Protein AF-A0A165PR44-F1 (afdb_monomer)

pLDDT: mean 72.37, std 22.1, range [34.22, 97.75]

Mean predicted aligned error: 18.0 Å

Radius of gyration: 34.42 Å; Cα contacts (8 Å, |Δi|>4): 77; chains: 1; bounding box: 98×71×72 Å

Secondary structure (DSSP, 8-state):
--SHHHHHHHHHHHHHHHTT--HHHHHHHHHH-GGGTTSHHHHHHHHTHHHHHHHHHHSHHHHHHHHHHHHHHHHHHHHHHHHHHHSGGG-----TTT--HHHHHT--HHHHHHHHHHH-HHHHHHHHHHHHH-HHHHHHHHHHHHHHHHHHHHHS----------------------------------------------------------------------S-S------------------EEEE-TTS-EEEE-----

Solvent-accessible surface area (backbone atoms only — not comparable to full-atom values): 17670 Å² total; per-residue (Å²): 131,76,64,69,64,51,60,55,52,52,51,54,50,51,56,34,61,75,64,81,48,51,72,67,54,53,54,50,48,40,75,66,37,76,86,36,53,81,35,68,68,38,49,50,50,63,72,44,43,64,60,50,53,49,52,43,48,70,34,82,90,41,23,66,59,48,49,54,50,50,50,55,53,51,51,53,51,46,51,51,27,50,50,48,43,65,28,86,89,46,70,62,74,77,53,81,88,77,56,51,71,71,58,60,73,66,61,49,68,68,58,50,52,54,49,36,53,71,64,22,48,69,55,41,52,51,50,52,50,62,64,54,68,44,56,65,59,49,50,52,52,52,51,53,52,54,53,52,56,57,51,54,67,72,67,55,72,76,77,71,79,73,69,84,77,74,88,80,76,86,82,86,87,84,92,76,89,81,82,88,79,91,78,83,85,80,88,80,84,77,86,82,80,87,78,80,74,88,78,80,86,82,78,87,77,91,75,83,84,75,84,74,85,90,73,81,96,80,79,80,82,80,74,85,75,82,94,81,80,82,82,73,79,93,73,90,78,84,88,76,91,69,94,73,88,66,80,58,84,58,86,49,97,83,79,57,86,60,84,57,84,72,79,85,128

Sequence (265 aa):
MLDADNDDCEKILEDIDGSNTTLLRVLLIILRSPELSEHRAASDLLYHVQDLLESLYNHPAAQKAVLAWMQDKMTKAYMAEVQELASKKGGLQFNAVTSIEDQIEQFDVERIDIHLNTRAPLLSALLGELLSADRAAVKRRKAKRRRRKRGQEKTAPGRHSQAPAQPVQEAAPAQRGGECSTAAPTSTRDGLSNVRRDIRPSAGGDNRTRARDVDSWSDVEMGGRSDDELWAPFNEFEEDSDAELRFYRHWSKHGEFWWAVLWSR

Foldseek 3Di:
DVVVVVVVVVVVVVVCVVVPHDPVNVLVCCQPDPVNCPPPVNVVCVVCVVVVLVVLCPDPVRVVVSVVVVVVVLVVLQVQLVVCCVDPVVVNDDDPVPDDPVNVVVDDPVVVLVSCCVRPVVVSVVVVCVCVVPVVVVVVVVVVVVVVVVVVVVPPPDPPPPDDDDDDDDDDDDDDDDDDDDDDDDDDDDDDDDPDDDDDDDDDDDDDDDDDDPDDPPDDPPDDDDPDDDPDDPDDDDDPDDPDFDWDFDDDPVRDTDTDGDDDD

Nearest PDB structures (foldseek):
  9c3c-assembly1_d  TM=1.941E-01  e=5.965E+00  Oryctolagus cuniculus

Organism: NCBI:txid1314783

Structure (mmCIF, N/CA/C/O backbone):
data_AF-A0A165PR44-F1
#
_entry.id   AF-A0A165PR44-F1
#
loop_
_atom_site.group_PDB
_atom_site.id
_atom_site.type_symbol
_atom_site.label_atom_id
_atom_site.label_alt_id
_atom_site.label_comp_id
_atom_site.label_asym_id
_atom_site.label_entity_id
_atom_site.label_seq_id
_atom_site.pdbx_PDB_ins_code
_atom_site.Cartn_x
_atom_site.Cartn_y
_atom_site.Cartn_z
_atom_site.occupancy
_atom_site.B_iso_or_equiv
_atom_site.auth_seq_id
_atom_site.auth_comp_id
_atom_site.auth_asym_id
_atom_site.auth_atom_id
_atom_site.pdbx_PDB_model_num
ATOM 1 N N . MET A 1 1 ? 8.111 -22.599 -33.284 1.00 53.16 1 MET A N 1
ATOM 2 C CA . MET A 1 1 ? 7.292 -21.433 -33.715 1.00 53.16 1 MET A CA 1
ATOM 3 C C . MET A 1 1 ? 7.360 -20.282 -32.708 1.00 53.16 1 MET A C 1
ATOM 5 O O . MET A 1 1 ? 6.947 -19.196 -33.065 1.00 53.16 1 MET A O 1
ATOM 9 N N . LEU A 1 2 ? 7.925 -20.485 -31.508 1.00 56.34 2 LEU A N 1
ATOM 10 C CA . LEU A 1 2 ? 8.286 -19.404 -30.577 1.00 56.34 2 LEU A CA 1
ATOM 11 C C . LEU A 1 2 ? 9.694 -18.833 -30.843 1.00 56.34 2 LEU A C 1
ATOM 13 O O . LEU A 1 2 ? 10.075 -17.841 -30.242 1.00 56.34 2 LEU A O 1
ATOM 17 N N . ASP A 1 3 ? 10.464 -19.453 -31.740 1.00 63.72 3 ASP A N 1
ATOM 18 C CA . ASP A 1 3 ? 11.867 -19.091 -31.974 1.00 63.72 3 ASP A CA 1
ATOM 19 C C . ASP A 1 3 ? 12.023 -17.862 -32.887 1.00 63.72 3 ASP A C 1
ATOM 21 O O . ASP A 1 3 ? 13.029 -17.171 -32.808 1.00 63.72 3 ASP A O 1
ATOM 25 N N . ALA A 1 4 ? 11.019 -17.554 -33.719 1.00 64.12 4 ALA A N 1
ATOM 26 C CA . ALA A 1 4 ? 11.070 -16.413 -34.639 1.00 64.12 4 ALA A CA 1
ATOM 27 C C . ALA A 1 4 ? 10.932 -15.056 -33.924 1.00 64.12 4 ALA A C 1
ATOM 29 O O . ALA A 1 4 ? 11.507 -14.073 -34.377 1.00 64.12 4 ALA A O 1
ATOM 30 N N . ASP A 1 5 ? 10.225 -15.011 -32.792 1.00 68.94 5 ASP A N 1
ATOM 31 C CA . ASP A 1 5 ? 10.021 -13.773 -32.028 1.00 68.94 5 ASP A CA 1
ATOM 32 C C . ASP A 1 5 ? 11.276 -13.370 -31.228 1.00 68.94 5 ASP A C 1
ATOM 34 O O . ASP A 1 5 ? 11.433 -12.208 -30.847 1.00 68.94 5 ASP A O 1
ATOM 38 N N . ASN A 1 6 ? 12.196 -14.314 -30.989 1.00 75.00 6 ASN A N 1
ATOM 39 C CA . ASN A 1 6 ? 13.419 -14.052 -30.233 1.00 75.00 6 ASN A CA 1
ATOM 40 C C . ASN A 1 6 ? 14.462 -13.290 -31.074 1.00 75.00 6 ASN A C 1
ATOM 42 O O . ASN A 1 6 ? 15.102 -12.371 -30.564 1.00 75.00 6 ASN A O 1
ATOM 46 N N . ASP A 1 7 ? 14.557 -13.594 -32.374 1.00 83.50 7 ASP A N 1
ATOM 47 C CA . ASP A 1 7 ? 15.477 -12.924 -33.309 1.00 83.50 7 ASP A CA 1
ATOM 48 C C . ASP A 1 7 ? 15.146 -11.432 -33.495 1.00 83.50 7 ASP A C 1
ATOM 50 O O . ASP A 1 7 ? 16.037 -10.607 -33.710 1.00 83.50 7 ASP A O 1
ATOM 54 N N . ASP A 1 8 ? 13.867 -11.058 -33.412 1.00 83.12 8 ASP A N 1
ATOM 55 C CA . ASP A 1 8 ? 13.450 -9.657 -33.528 1.00 83.12 8 ASP A CA 1
ATOM 56 C C . ASP A 1 8 ? 13.720 -8.871 -32.237 1.00 83.12 8 ASP A C 1
ATOM 58 O O . ASP A 1 8 ? 14.076 -7.692 -32.292 1.00 83.12 8 ASP A O 1
ATOM 62 N N . CYS A 1 9 ? 13.637 -9.523 -31.074 1.00 78.88 9 CYS A N 1
ATOM 63 C CA . CYS A 1 9 ? 14.008 -8.910 -29.800 1.00 78.88 9 CYS A CA 1
ATOM 64 C C . CYS A 1 9 ? 15.509 -8.604 -29.737 1.00 78.88 9 CYS A C 1
ATOM 66 O O . CYS A 1 9 ? 15.888 -7.522 -29.290 1.00 78.88 9 CYS A O 1
ATOM 68 N N . GLU A 1 10 ? 16.359 -9.519 -30.211 1.00 85.94 10 GLU A N 1
ATOM 69 C CA . GLU A 1 10 ? 17.811 -9.314 -30.236 1.00 85.94 10 GLU A CA 1
ATOM 70 C C . GLU A 1 10 ? 18.204 -8.130 -31.125 1.00 85.94 10 GLU A C 1
ATOM 72 O O . GLU A 1 10 ? 18.949 -7.261 -30.678 1.00 85.94 10 GLU A O 1
ATOM 77 N N . LYS A 1 11 ? 17.616 -8.002 -32.321 1.00 87.44 11 LYS A N 1
ATOM 78 C CA . LYS A 1 11 ? 17.869 -6.848 -33.205 1.00 87.44 11 LYS A CA 1
ATOM 79 C C . LYS A 1 11 ? 17.453 -5.522 -32.579 1.00 87.44 11 LYS A C 1
ATOM 81 O O . LYS A 1 11 ? 18.176 -4.538 -32.688 1.00 87.44 11 LYS A O 1
ATOM 86 N N . ILE A 1 12 ? 16.302 -5.484 -31.904 1.00 83.50 12 ILE A N 1
ATOM 87 C CA . ILE A 1 12 ? 15.851 -4.276 -31.198 1.00 83.50 12 ILE A CA 1
ATOM 88 C C . ILE A 1 12 ? 16.838 -3.918 -30.079 1.00 83.50 12 ILE A C 1
ATOM 90 O O . ILE A 1 12 ? 17.119 -2.739 -29.863 1.00 83.50 12 ILE A O 1
ATOM 94 N N . LEU A 1 13 ? 17.378 -4.912 -29.371 1.00 84.50 13 LEU A N 1
ATOM 95 C CA . LEU A 1 13 ? 18.380 -4.679 -28.332 1.00 84.50 13 LEU A CA 1
ATOM 96 C C . LEU A 1 13 ? 19.707 -4.178 -28.914 1.00 84.50 13 LEU A C 1
ATOM 98 O O . LEU A 1 13 ? 20.281 -3.252 -28.346 1.00 84.50 13 LEU A O 1
ATOM 102 N N . GLU A 1 14 ? 20.159 -4.720 -30.046 1.00 88.44 14 GLU A N 1
ATOM 103 C CA . GLU A 1 14 ? 21.356 -4.250 -30.757 1.00 88.44 14 GLU A CA 1
ATOM 104 C C . GLU A 1 14 ? 21.203 -2.806 -31.256 1.00 88.44 14 GLU A C 1
ATOM 106 O O . GLU A 1 14 ? 22.100 -1.981 -31.062 1.00 88.44 14 GLU A O 1
ATOM 111 N N . ASP A 1 15 ? 20.044 -2.463 -31.825 1.00 86.88 15 ASP A N 1
ATOM 112 C CA . ASP A 1 15 ? 19.736 -1.098 -32.267 1.00 86.88 15 ASP A CA 1
ATOM 113 C C . ASP A 1 15 ? 19.718 -0.110 -31.087 1.00 86.88 15 ASP A C 1
ATOM 115 O O . ASP A 1 15 ? 20.200 1.025 -31.193 1.00 86.88 15 ASP A O 1
ATOM 119 N N . ILE A 1 16 ? 19.193 -0.537 -29.933 1.00 84.06 16 ILE A N 1
ATOM 120 C CA . ILE A 1 16 ? 19.205 0.266 -28.706 1.00 84.06 16 ILE A CA 1
ATOM 121 C C . ILE A 1 16 ? 20.640 0.442 -28.197 1.00 84.06 16 ILE A C 1
ATOM 123 O O . ILE A 1 16 ? 21.017 1.569 -27.864 1.00 84.06 16 ILE A O 1
ATOM 127 N N . ASP A 1 17 ? 21.457 -0.613 -28.191 1.00 86.56 17 ASP A N 1
ATOM 128 C CA . ASP A 1 17 ? 22.854 -0.549 -27.741 1.00 86.56 17 ASP A CA 1
ATOM 129 C C . ASP A 1 17 ? 23.690 0.391 -28.632 1.00 86.56 17 ASP A C 1
ATOM 131 O O . ASP A 1 17 ? 24.434 1.243 -28.138 1.00 86.56 17 ASP A O 1
ATOM 135 N N . GLY A 1 18 ? 23.455 0.364 -29.950 1.00 87.56 18 GLY A N 1
ATOM 136 C CA . GLY A 1 18 ? 24.073 1.284 -30.911 1.00 87.56 18 GLY A CA 1
ATOM 137 C C . GLY A 1 18 ? 23.693 2.761 -30.721 1.00 87.56 18 GLY A C 1
ATOM 138 O O . GLY A 1 18 ? 24.432 3.657 -31.135 1.00 87.56 18 GLY A O 1
ATOM 139 N N . SER A 1 19 ? 22.565 3.047 -30.065 1.00 84.69 19 SER A N 1
ATOM 140 C CA . SER A 1 19 ? 22.037 4.408 -29.895 1.00 84.69 19 SER A CA 1
ATOM 141 C C . SER A 1 19 ? 22.588 5.172 -28.679 1.00 84.69 19 SER A C 1
ATOM 143 O O . SER A 1 19 ? 22.203 6.324 -28.460 1.00 84.69 19 SER A O 1
ATOM 145 N N . ASN A 1 20 ? 23.475 4.574 -27.866 1.00 83.81 20 ASN A N 1
ATOM 146 C CA . ASN A 1 20 ? 23.903 5.107 -26.556 1.00 83.81 20 ASN A CA 1
ATOM 147 C C . ASN A 1 20 ? 22.729 5.417 -25.596 1.00 83.81 20 ASN A C 1
ATOM 149 O O . ASN A 1 20 ? 22.883 6.175 -24.629 1.00 83.81 20 ASN A O 1
ATOM 153 N N . THR A 1 21 ? 21.540 4.858 -25.840 1.00 88.12 21 THR A N 1
ATOM 154 C CA . THR A 1 21 ? 20.389 4.995 -24.947 1.00 88.12 21 THR A CA 1
ATOM 155 C C . THR A 1 21 ? 20.088 3.666 -24.286 1.00 88.12 21 THR A C 1
ATOM 157 O O . THR A 1 21 ? 20.136 2.615 -24.905 1.00 88.12 21 THR A O 1
ATOM 160 N N . THR A 1 22 ? 19.788 3.693 -22.990 1.00 89.00 22 THR A N 1
ATOM 161 C CA . THR A 1 22 ? 19.344 2.487 -22.295 1.00 89.00 22 THR A CA 1
ATOM 162 C C . THR A 1 22 ? 17.839 2.329 -22.472 1.00 89.00 22 THR A C 1
ATOM 164 O O . THR A 1 22 ? 17.106 3.322 -22.446 1.00 89.00 22 THR A O 1
ATOM 167 N N . LEU A 1 23 ? 17.351 1.088 -22.559 1.00 88.00 23 LEU A N 1
ATOM 168 C CA . LEU A 1 23 ? 15.910 0.793 -22.563 1.00 88.00 23 LEU A CA 1
ATOM 169 C C . LEU A 1 23 ? 15.194 1.486 -21.391 1.00 88.00 23 LEU A C 1
ATOM 171 O O . LEU A 1 23 ? 14.137 2.092 -21.557 1.00 88.00 23 LEU A O 1
ATOM 175 N N . LEU A 1 24 ? 15.829 1.491 -20.214 1.00 89.12 24 LEU A N 1
ATOM 176 C CA . LEU A 1 24 ? 15.339 2.204 -19.036 1.00 89.12 24 LEU A CA 1
ATOM 177 C C . LEU A 1 24 ? 15.145 3.704 -19.300 1.00 89.12 24 LEU A C 1
ATOM 179 O O . LEU A 1 24 ? 14.167 4.286 -18.841 1.00 89.12 24 LEU A O 1
ATOM 183 N N . ARG A 1 25 ? 16.055 4.349 -20.036 1.00 90.69 25 ARG A N 1
ATOM 184 C CA . ARG A 1 25 ? 15.944 5.772 -20.373 1.00 90.69 25 ARG A CA 1
ATOM 185 C C . ARG A 1 25 ? 14.771 6.035 -21.309 1.00 90.69 25 ARG A C 1
ATOM 187 O O . ARG A 1 25 ? 14.063 7.012 -21.090 1.00 90.69 25 ARG A O 1
ATOM 194 N N . VAL A 1 26 ? 14.538 5.162 -22.288 1.00 89.12 26 VAL A N 1
ATOM 195 C CA . VAL A 1 26 ? 13.364 5.243 -23.172 1.00 89.12 26 VAL A CA 1
ATOM 196 C C . VAL A 1 26 ? 12.076 5.105 -22.358 1.00 89.12 26 VAL A C 1
ATOM 198 O O . V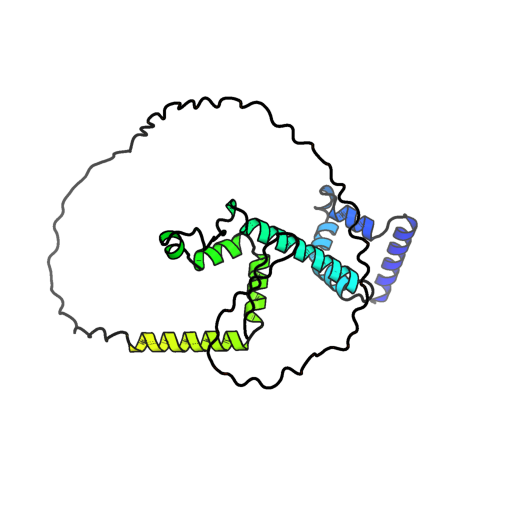AL A 1 26 ? 11.212 5.976 -22.440 1.00 89.12 26 VAL A O 1
ATOM 201 N N . LEU A 1 27 ? 11.986 4.095 -21.485 1.00 90.69 27 LEU A N 1
ATOM 202 C CA . LEU A 1 27 ? 10.838 3.901 -20.588 1.00 90.69 27 LEU A CA 1
ATOM 203 C C . LEU A 1 27 ? 10.601 5.118 -19.686 1.00 90.69 27 LEU A C 1
ATOM 205 O O . LEU A 1 27 ? 9.473 5.581 -19.544 1.00 90.69 27 LEU A O 1
ATOM 209 N N . LEU A 1 28 ? 11.664 5.684 -19.108 1.00 91.12 28 LEU A N 1
ATOM 210 C CA . LEU A 1 28 ? 11.565 6.879 -18.270 1.00 91.12 28 LEU A CA 1
ATOM 211 C C . LEU A 1 28 ? 11.108 8.113 -19.054 1.00 91.12 28 LEU A C 1
ATOM 213 O O . LEU A 1 28 ? 10.378 8.926 -18.494 1.00 91.12 28 LEU A O 1
ATOM 217 N N . ILE A 1 29 ? 11.527 8.274 -20.312 1.00 91.81 29 ILE A N 1
ATOM 218 C CA . ILE A 1 29 ? 11.064 9.369 -21.175 1.00 91.81 29 ILE A CA 1
ATOM 219 C C . ILE A 1 29 ? 9.574 9.197 -21.470 1.00 91.81 29 ILE A C 1
ATOM 221 O O . ILE A 1 29 ? 8.814 10.143 -21.287 1.00 91.81 29 ILE A O 1
ATOM 225 N N . ILE A 1 30 ? 9.144 7.988 -21.842 1.00 91.81 30 ILE A N 1
ATOM 226 C CA . ILE A 1 30 ? 7.732 7.685 -22.114 1.00 91.81 30 ILE A CA 1
ATOM 227 C C . ILE A 1 30 ? 6.869 7.962 -20.875 1.00 91.81 30 ILE A C 1
ATOM 229 O O . ILE A 1 30 ? 5.833 8.608 -20.986 1.00 91.81 30 ILE A O 1
ATOM 233 N N . LEU A 1 31 ? 7.313 7.536 -19.688 1.00 90.62 31 LEU A N 1
ATOM 234 C CA . LEU A 1 31 ? 6.559 7.705 -18.440 1.00 90.62 31 LEU A CA 1
ATOM 235 C C . LEU A 1 31 ? 6.566 9.137 -17.884 1.00 90.62 31 LEU A C 1
ATOM 237 O O . LEU A 1 31 ? 5.690 9.484 -17.095 1.00 90.62 31 LEU A O 1
ATOM 241 N N . ARG A 1 32 ? 7.563 9.963 -18.226 1.00 94.25 32 ARG A N 1
ATOM 242 C CA . ARG A 1 32 ? 7.673 11.345 -17.717 1.00 94.25 32 ARG A CA 1
ATOM 243 C C . ARG A 1 32 ? 7.078 12.386 -18.651 1.00 94.25 32 ARG A C 1
ATOM 245 O O . ARG A 1 32 ? 6.670 13.441 -18.170 1.00 94.25 32 ARG A O 1
ATOM 252 N N . SER A 1 33 ? 7.071 12.133 -19.954 1.00 94.06 33 SER A N 1
ATOM 253 C CA . SER A 1 33 ? 6.594 13.096 -20.940 1.00 94.06 33 SER A CA 1
ATOM 254 C C . SER A 1 33 ? 5.062 13.091 -20.991 1.00 94.06 33 SER A C 1
ATOM 256 O O . SER A 1 33 ? 4.479 12.091 -21.409 1.00 94.06 33 SER A O 1
ATOM 258 N N . PRO A 1 34 ? 4.381 14.197 -20.631 1.00 91.12 34 PRO A N 1
ATOM 259 C CA . PRO A 1 34 ? 2.918 14.258 -20.672 1.00 91.12 34 PRO A CA 1
ATOM 260 C C . PRO A 1 34 ? 2.377 14.090 -22.099 1.00 91.12 34 PRO A C 1
ATOM 262 O O . PRO A 1 34 ? 1.324 13.494 -22.287 1.00 91.12 34 PRO A O 1
ATOM 265 N N . GLU A 1 35 ? 3.135 14.526 -23.105 1.00 91.88 35 GLU A N 1
ATOM 266 C CA . GLU A 1 35 ? 2.811 14.386 -24.533 1.00 91.88 35 GLU A CA 1
ATOM 267 C C . GLU A 1 35 ? 2.745 12.923 -24.996 1.00 91.88 35 GLU A C 1
ATOM 269 O O . GLU A 1 35 ? 2.028 12.597 -25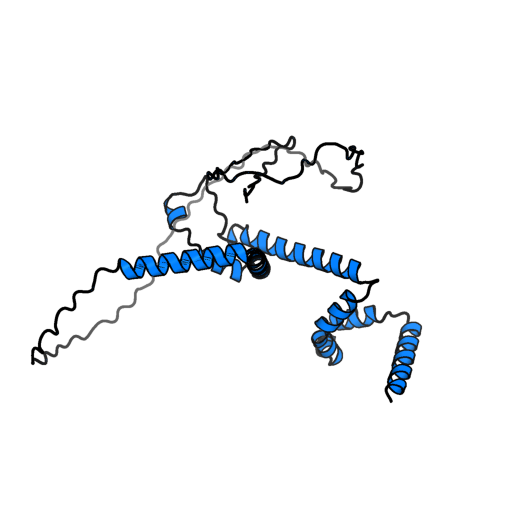.936 1.00 91.88 35 GLU A O 1
ATOM 274 N N . LEU A 1 36 ? 3.478 12.029 -24.325 1.00 88.00 36 LEU A N 1
ATOM 275 C CA . LEU A 1 36 ? 3.515 10.600 -24.640 1.00 88.00 36 LEU A CA 1
ATOM 276 C C . LEU A 1 36 ? 2.554 9.782 -23.774 1.00 88.00 36 LEU A C 1
ATOM 278 O O . LEU A 1 36 ? 2.415 8.584 -24.009 1.00 88.00 36 LEU A O 1
ATOM 282 N N . SER A 1 37 ? 1.866 10.403 -22.811 1.00 86.62 37 SER A N 1
ATOM 283 C CA . SER A 1 37 ? 0.931 9.700 -21.923 1.00 86.62 37 SER A CA 1
ATOM 284 C C . SER A 1 37 ? -0.277 9.110 -22.664 1.00 86.62 37 SER A C 1
ATOM 286 O O . SER A 1 37 ? -0.798 8.076 -22.254 1.00 86.62 37 SER A O 1
ATOM 288 N N . GLU A 1 38 ? -0.670 9.710 -23.793 1.00 91.25 38 GLU A N 1
ATOM 289 C CA . GLU A 1 38 ? -1.744 9.214 -24.668 1.00 91.25 38 GLU A CA 1
ATOM 290 C C . GLU A 1 38 ? -1.266 8.142 -25.661 1.00 91.25 38 GLU A C 1
ATOM 292 O O . GLU A 1 38 ? -2.072 7.491 -26.329 1.00 91.25 38 GLU A O 1
ATOM 297 N N . HIS A 1 39 ? 0.049 7.935 -25.784 1.00 93.94 39 HIS A N 1
ATOM 298 C CA . HIS A 1 39 ? 0.590 6.968 -26.726 1.00 93.94 39 HIS A CA 1
ATOM 299 C C . HIS A 1 39 ? 0.247 5.539 -26.285 1.00 93.94 39 HIS A C 1
ATOM 301 O O . HIS A 1 39 ? 0.381 5.183 -25.111 1.00 93.94 39 HIS A O 1
ATOM 307 N N . ARG A 1 40 ? -0.116 4.675 -27.245 1.00 93.75 40 ARG A N 1
ATOM 308 C CA . ARG A 1 40 ? -0.486 3.271 -26.982 1.00 93.75 40 ARG A CA 1
ATOM 309 C C . ARG A 1 40 ? 0.555 2.546 -26.123 1.00 93.75 40 ARG A C 1
ATOM 311 O O . ARG A 1 40 ? 0.177 1.824 -25.213 1.00 93.75 40 ARG A O 1
ATOM 318 N N . ALA A 1 41 ? 1.843 2.785 -26.374 1.00 88.81 41 ALA A N 1
ATOM 319 C CA . ALA A 1 41 ? 2.928 2.173 -25.603 1.00 88.81 41 ALA A CA 1
ATOM 320 C C . ALA A 1 41 ? 2.958 2.610 -24.126 1.00 88.81 41 ALA A C 1
ATOM 322 O O . ALA A 1 41 ? 3.290 1.802 -23.269 1.00 88.81 41 ALA A O 1
ATOM 323 N N . ALA A 1 42 ? 2.601 3.861 -23.809 1.00 92.38 42 ALA A N 1
ATOM 324 C CA . ALA A 1 42 ? 2.532 4.321 -22.423 1.00 92.38 42 ALA A CA 1
ATOM 325 C C . ALA A 1 42 ? 1.346 3.677 -21.697 1.00 92.38 42 ALA A C 1
ATOM 327 O O . ALA A 1 42 ? 1.494 3.205 -20.574 1.00 92.38 42 ALA A O 1
ATOM 328 N N . SER A 1 43 ? 0.188 3.598 -22.362 1.00 93.69 43 SER A N 1
ATOM 329 C CA . SER A 1 43 ? -0.989 2.917 -21.814 1.00 93.69 43 SER A CA 1
ATOM 330 C C . SER A 1 43 ? -0.745 1.423 -21.588 1.00 93.69 43 SER A C 1
ATOM 332 O O . SER A 1 43 ? -1.152 0.899 -20.556 1.00 93.69 43 SER A O 1
ATOM 334 N N . ASP A 1 44 ? -0.097 0.746 -22.535 1.00 94.44 44 ASP A N 1
ATOM 335 C CA . ASP A 1 44 ? 0.263 -0.672 -22.436 1.00 94.44 44 ASP A CA 1
ATOM 336 C C . ASP A 1 44 ? 1.245 -0.914 -21.278 1.00 94.44 44 ASP A C 1
ATOM 338 O O . ASP A 1 44 ? 1.024 -1.769 -20.422 1.00 94.44 44 ASP A O 1
ATOM 342 N N . LEU A 1 45 ? 2.265 -0.058 -21.157 1.00 93.06 45 LEU A N 1
ATOM 343 C CA . LEU A 1 45 ? 3.229 -0.097 -20.059 1.00 93.06 45 LEU A CA 1
ATOM 344 C C . LEU A 1 45 ? 2.574 0.116 -18.685 1.00 93.06 45 LEU A C 1
ATOM 346 O O . LEU A 1 45 ? 2.927 -0.560 -17.721 1.00 93.06 45 LEU A O 1
ATOM 350 N N . LEU A 1 46 ? 1.626 1.053 -18.582 1.00 93.25 46 LEU A N 1
ATOM 351 C CA . LEU A 1 46 ? 0.880 1.304 -17.347 1.00 93.25 46 LEU A CA 1
ATOM 352 C C . LEU A 1 46 ? -0.058 0.145 -17.000 1.00 93.25 46 LEU A C 1
ATOM 354 O O . LEU A 1 46 ? -0.218 -0.166 -15.821 1.00 93.25 46 LEU A O 1
ATOM 358 N N . TYR A 1 47 ? -0.646 -0.504 -18.005 1.00 95.31 47 TYR A N 1
ATOM 359 C CA . TYR A 1 47 ? -1.483 -1.685 -17.811 1.00 95.31 47 TYR A CA 1
ATOM 360 C C . TYR A 1 47 ? -0.672 -2.869 -17.260 1.00 95.31 47 TYR A C 1
ATOM 362 O O . TYR A 1 47 ? -1.130 -3.556 -16.351 1.00 95.31 47 TYR A O 1
ATOM 370 N N . HIS A 1 48 ? 0.568 -3.037 -17.729 1.00 95.44 48 HIS A N 1
ATOM 371 C CA . HIS A 1 48 ? 1.482 -4.110 -17.320 1.00 95.44 48 HIS A CA 1
ATOM 372 C C . HIS A 1 48 ? 2.468 -3.723 -16.203 1.00 95.44 48 HIS A C 1
ATOM 374 O O . HIS A 1 48 ? 3.429 -4.445 -15.930 1.00 95.44 48 HIS A O 1
ATOM 380 N N . VAL A 1 49 ? 2.258 -2.594 -15.513 1.00 94.44 49 VAL A N 1
ATOM 381 C CA . VAL A 1 49 ? 3.199 -2.120 -14.481 1.00 94.44 49 VAL A CA 1
ATOM 382 C C . VAL A 1 49 ? 3.340 -3.110 -13.322 1.00 94.44 49 VAL A C 1
ATOM 384 O O . VAL A 1 49 ? 4.423 -3.253 -12.756 1.00 94.44 49 VAL A O 1
ATOM 387 N N . GLN A 1 50 ? 2.259 -3.814 -12.979 1.00 94.75 50 GLN A N 1
ATOM 388 C CA . GLN A 1 50 ? 2.273 -4.809 -11.913 1.00 94.75 50 GLN A CA 1
ATOM 389 C C . GLN A 1 50 ? 3.126 -6.020 -12.302 1.00 94.75 50 GLN A C 1
ATOM 391 O O . GLN A 1 50 ? 3.990 -6.411 -11.520 1.00 94.75 50 GLN A O 1
ATOM 396 N N . ASP A 1 51 ? 2.959 -6.529 -13.525 1.00 96.31 51 ASP A N 1
ATOM 397 C CA . ASP A 1 51 ? 3.740 -7.649 -14.063 1.00 96.31 51 ASP A CA 1
ATOM 398 C C . ASP A 1 51 ? 5.236 -7.304 -14.123 1.00 96.31 51 ASP A C 1
ATOM 400 O O . ASP A 1 51 ? 6.096 -8.125 -13.796 1.00 96.31 51 ASP A O 1
ATOM 404 N N . LEU A 1 52 ? 5.566 -6.059 -14.486 1.00 93.69 52 LEU A N 1
ATOM 405 C CA . LEU A 1 52 ? 6.942 -5.560 -14.504 1.00 93.69 52 LEU A CA 1
ATOM 406 C C . LEU A 1 52 ? 7.548 -5.479 -13.103 1.00 93.69 52 LEU A C 1
ATOM 408 O O . LEU A 1 52 ? 8.678 -5.923 -12.893 1.00 93.69 52 LEU A O 1
ATOM 412 N N . LEU A 1 53 ? 6.815 -4.925 -12.135 1.00 94.69 53 LEU A N 1
ATOM 413 C CA . LEU A 1 53 ? 7.272 -4.854 -10.747 1.00 94.69 53 LEU A CA 1
ATOM 414 C C . LEU A 1 53 ? 7.432 -6.250 -10.138 1.00 94.69 53 LEU A C 1
ATOM 416 O O . LEU A 1 53 ? 8.410 -6.490 -9.432 1.00 94.69 53 LEU A O 1
ATOM 420 N N . GLU A 1 54 ? 6.520 -7.174 -10.439 1.00 96.25 54 GLU A N 1
ATOM 421 C CA . GLU A 1 54 ? 6.600 -8.570 -10.010 1.00 96.25 54 GLU A CA 1
ATOM 422 C C . GLU A 1 54 ? 7.799 -9.286 -10.648 1.00 96.25 54 GLU A C 1
ATOM 424 O O . GLU A 1 54 ? 8.565 -9.955 -9.956 1.00 96.25 54 GLU A O 1
ATOM 429 N N . SER A 1 55 ? 8.044 -9.067 -11.940 1.00 96.56 55 SER A N 1
ATOM 430 C CA . SER A 1 55 ? 9.217 -9.604 -12.642 1.00 96.56 55 SER A CA 1
ATOM 431 C C . SER A 1 55 ? 10.528 -9.086 -12.041 1.00 96.56 55 SER A C 1
ATOM 433 O O . SER A 1 55 ? 11.449 -9.862 -11.784 1.00 96.56 55 SER A O 1
ATOM 435 N N . LEU A 1 56 ? 10.605 -7.783 -11.743 1.00 95.25 56 LEU A N 1
ATOM 436 C CA . LEU A 1 56 ? 11.760 -7.176 -11.073 1.00 95.25 56 LEU A CA 1
ATOM 437 C C . LEU A 1 56 ? 11.941 -7.693 -9.641 1.00 95.25 56 LEU A C 1
ATOM 439 O O . LEU A 1 56 ? 13.073 -7.875 -9.191 1.00 95.25 56 LEU A O 1
ATOM 443 N N . TYR A 1 57 ? 10.844 -7.938 -8.928 1.00 96.69 57 TYR A N 1
ATOM 444 C CA . TYR A 1 57 ? 10.863 -8.504 -7.583 1.00 96.69 57 TYR A CA 1
ATOM 445 C C . TYR A 1 57 ? 11.349 -9.960 -7.570 1.00 96.69 57 TYR A C 1
ATOM 447 O O . TYR A 1 57 ? 12.106 -10.348 -6.681 1.00 96.69 57 TYR A O 1
ATOM 455 N N . ASN A 1 58 ? 10.955 -10.751 -8.569 1.00 97.06 58 ASN A N 1
ATOM 456 C CA . ASN A 1 58 ? 11.346 -12.153 -8.706 1.00 97.06 58 ASN A CA 1
ATOM 457 C C . ASN A 1 58 ? 12.788 -12.325 -9.216 1.00 97.06 58 ASN A C 1
ATOM 459 O O . ASN A 1 58 ? 13.379 -13.392 -9.045 1.00 97.06 58 ASN A O 1
ATOM 463 N N . HIS A 1 59 ? 13.385 -11.289 -9.813 1.00 97.62 59 HIS A N 1
ATOM 464 C CA . HIS A 1 59 ? 14.757 -11.348 -10.304 1.00 97.62 59 HIS A CA 1
ATOM 465 C C . HIS A 1 59 ? 15.780 -11.253 -9.150 1.00 97.62 59 HIS A C 1
ATOM 467 O O . HIS A 1 59 ? 15.847 -10.224 -8.469 1.00 97.62 59 HIS A O 1
ATOM 473 N N . PRO A 1 60 ? 16.664 -12.251 -8.950 1.00 97.44 60 PRO A N 1
ATOM 474 C CA . PRO A 1 60 ? 17.504 -12.352 -7.751 1.00 97.44 60 PRO A CA 1
ATOM 475 C C . PRO A 1 60 ? 18.477 -11.178 -7.573 1.00 97.44 60 PRO A C 1
ATOM 477 O O . PRO A 1 60 ? 18.728 -10.747 -6.449 1.00 97.44 60 PRO A O 1
ATOM 480 N N . ALA A 1 61 ? 18.998 -10.609 -8.667 1.00 97.62 61 ALA A N 1
ATOM 481 C CA . ALA A 1 61 ? 19.910 -9.465 -8.585 1.00 97.62 61 ALA A CA 1
ATOM 482 C C . ALA A 1 61 ? 19.194 -8.141 -8.251 1.00 97.62 61 ALA A C 1
ATOM 484 O O . ALA A 1 61 ? 19.812 -7.228 -7.709 1.00 97.62 61 ALA A O 1
ATOM 485 N N . ALA A 1 62 ? 17.901 -8.028 -8.576 1.00 96.00 62 ALA A N 1
ATOM 486 C CA . ALA A 1 62 ? 17.128 -6.797 -8.409 1.00 96.00 62 ALA A CA 1
ATOM 487 C C . ALA A 1 62 ? 16.259 -6.820 -7.144 1.00 96.00 62 ALA A C 1
ATOM 489 O O . ALA A 1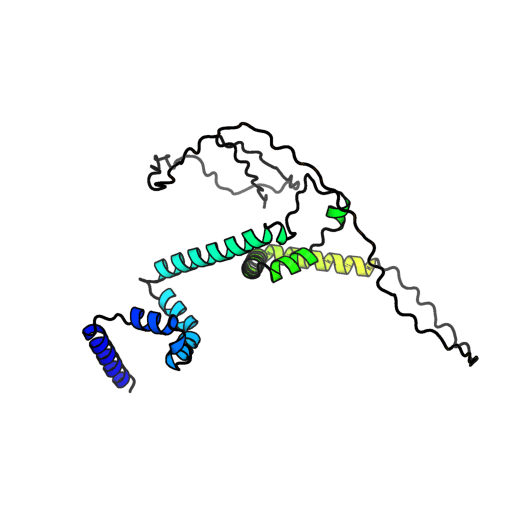 62 ? 16.007 -5.764 -6.564 1.00 96.00 62 ALA A O 1
ATOM 490 N N . GLN A 1 63 ? 15.872 -8.006 -6.664 1.00 96.88 63 GLN A N 1
ATOM 491 C CA . GLN A 1 63 ? 14.960 -8.204 -5.538 1.00 96.88 63 GLN A CA 1
ATOM 492 C C . GLN A 1 63 ? 15.321 -7.355 -4.313 1.00 96.88 63 GLN A C 1
ATOM 494 O O . GLN A 1 63 ? 14.471 -6.650 -3.772 1.00 96.88 63 GLN A O 1
ATOM 499 N N . LYS A 1 64 ? 16.593 -7.370 -3.889 1.00 97.62 64 LYS A N 1
ATOM 500 C CA . LYS A 1 64 ? 17.049 -6.600 -2.720 1.00 97.62 64 LYS A CA 1
ATOM 501 C C . LYS A 1 64 ? 16.873 -5.091 -2.919 1.00 97.62 64 LYS A C 1
ATOM 503 O O . LYS A 1 64 ? 16.445 -4.400 -1.997 1.00 97.62 64 LYS A O 1
ATOM 508 N N . ALA A 1 65 ? 17.194 -4.584 -4.108 1.00 97.31 65 ALA A N 1
ATOM 509 C CA . ALA A 1 65 ? 17.055 -3.167 -4.431 1.00 97.31 65 ALA A CA 1
ATOM 510 C C . ALA A 1 65 ? 15.577 -2.753 -4.516 1.00 97.31 65 ALA A C 1
ATOM 512 O O . ALA A 1 65 ? 15.203 -1.714 -3.975 1.00 97.31 65 ALA A O 1
ATOM 513 N N . VAL A 1 66 ? 14.733 -3.592 -5.126 1.00 96.88 66 VAL A N 1
ATOM 514 C CA . VAL A 1 66 ? 13.281 -3.379 -5.227 1.00 96.88 66 VAL A CA 1
ATOM 515 C C . VAL A 1 66 ? 12.633 -3.362 -3.843 1.00 96.88 66 VAL A C 1
ATOM 517 O O . VAL A 1 66 ? 11.860 -2.454 -3.547 1.00 96.88 66 VAL A O 1
ATOM 520 N N . LEU A 1 67 ? 12.989 -4.305 -2.966 1.00 96.88 67 LEU A N 1
ATOM 521 C CA . LEU A 1 67 ? 12.501 -4.350 -1.586 1.00 96.88 67 LEU A CA 1
ATOM 522 C C . LEU A 1 67 ? 12.895 -3.105 -0.789 1.00 96.88 67 LEU A C 1
ATOM 524 O O . LEU A 1 67 ? 12.038 -2.495 -0.153 1.00 96.88 67 LEU A O 1
ATOM 528 N N . ALA A 1 68 ? 14.166 -2.702 -0.850 1.00 97.62 68 ALA A N 1
ATOM 529 C CA . ALA A 1 68 ? 14.641 -1.505 -0.159 1.00 97.62 68 ALA A CA 1
ATOM 530 C C . ALA A 1 68 ? 13.931 -0.239 -0.665 1.00 97.62 68 ALA A C 1
ATOM 532 O O . ALA A 1 68 ? 13.509 0.605 0.127 1.00 97.62 68 ALA A O 1
ATOM 533 N N . TRP A 1 69 ? 13.742 -0.126 -1.983 1.00 96.88 69 TRP A N 1
ATOM 534 C CA . TRP A 1 69 ? 12.995 0.972 -2.589 1.00 96.88 69 TRP A CA 1
ATOM 535 C C . TRP A 1 69 ? 11.522 0.977 -2.160 1.00 96.88 69 TRP A C 1
ATOM 537 O O . TRP A 1 69 ? 11.006 2.022 -1.765 1.00 96.88 69 TRP A O 1
ATOM 547 N N . MET A 1 70 ? 10.847 -0.176 -2.188 1.00 96.56 70 MET A N 1
ATOM 548 C CA . MET A 1 70 ? 9.447 -0.291 -1.771 1.00 96.56 70 MET A CA 1
ATOM 549 C C . MET A 1 70 ? 9.289 0.066 -0.291 1.00 96.56 70 MET A C 1
ATOM 551 O O . MET A 1 70 ? 8.375 0.809 0.064 1.00 96.56 70 MET A O 1
ATOM 555 N N . GLN A 1 71 ? 10.206 -0.394 0.564 1.00 96.50 71 GLN A N 1
ATOM 556 C CA . GLN A 1 71 ? 10.226 -0.045 1.982 1.00 96.50 71 GLN A CA 1
ATOM 557 C C . GLN A 1 71 ? 10.388 1.466 2.191 1.00 96.50 71 GLN A C 1
ATOM 559 O O . GLN A 1 71 ? 9.626 2.049 2.963 1.00 96.50 71 GLN A O 1
ATOM 564 N N . ASP A 1 72 ? 11.325 2.118 1.496 1.00 97.75 72 ASP A N 1
ATOM 565 C CA . ASP A 1 72 ? 11.512 3.576 1.561 1.00 97.75 72 ASP A CA 1
ATOM 566 C C . ASP A 1 72 ? 10.242 4.330 1.137 1.00 97.75 72 ASP A C 1
ATOM 568 O O . ASP A 1 72 ? 9.787 5.241 1.834 1.00 97.75 72 ASP A O 1
ATOM 572 N N . LYS A 1 73 ? 9.621 3.921 0.023 1.00 96.44 73 LYS A N 1
ATOM 573 C CA . LYS A 1 73 ? 8.396 4.551 -0.488 1.00 96.44 73 LYS A CA 1
ATOM 574 C C . LYS A 1 73 ? 7.210 4.376 0.448 1.00 96.44 73 LYS A C 1
ATOM 576 O O . LYS A 1 73 ? 6.542 5.364 0.749 1.00 96.44 73 LYS A O 1
ATOM 581 N N . MET A 1 74 ? 6.984 3.163 0.943 1.00 96.06 74 MET A N 1
ATOM 582 C CA . MET A 1 74 ? 5.910 2.883 1.896 1.00 96.06 74 MET A CA 1
ATOM 583 C C . MET A 1 74 ? 6.126 3.632 3.209 1.00 96.06 74 MET A C 1
ATOM 585 O O . MET A 1 74 ? 5.201 4.258 3.713 1.00 96.06 74 MET A O 1
ATOM 589 N N . THR A 1 75 ? 7.357 3.662 3.728 1.00 9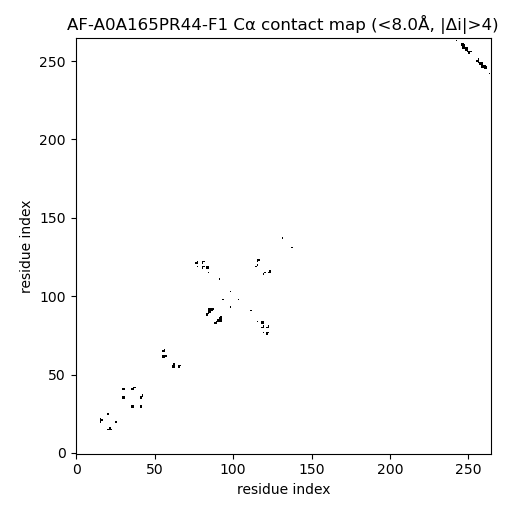6.50 75 THR A N 1
ATOM 590 C CA . THR A 1 75 ? 7.682 4.407 4.955 1.00 96.50 75 THR A CA 1
ATOM 591 C C . THR A 1 75 ? 7.366 5.891 4.796 1.00 96.50 75 THR A C 1
ATOM 593 O O . THR A 1 75 ? 6.698 6.469 5.648 1.00 96.50 75 THR A O 1
ATOM 596 N N . LYS A 1 76 ? 7.773 6.507 3.679 1.00 97.44 76 LYS A N 1
ATOM 597 C CA . LYS A 1 76 ? 7.462 7.914 3.384 1.00 97.44 76 LYS A CA 1
ATOM 598 C C . LYS A 1 76 ? 5.960 8.169 3.264 1.00 97.44 76 LYS A C 1
ATOM 600 O O . LYS A 1 76 ? 5.488 9.180 3.777 1.00 97.44 76 LYS A O 1
ATOM 605 N N . ALA A 1 77 ? 5.218 7.263 2.627 1.00 97.06 77 ALA A N 1
ATOM 606 C CA . ALA A 1 77 ? 3.765 7.366 2.512 1.00 97.06 77 ALA A CA 1
ATOM 607 C C . ALA A 1 77 ? 3.084 7.2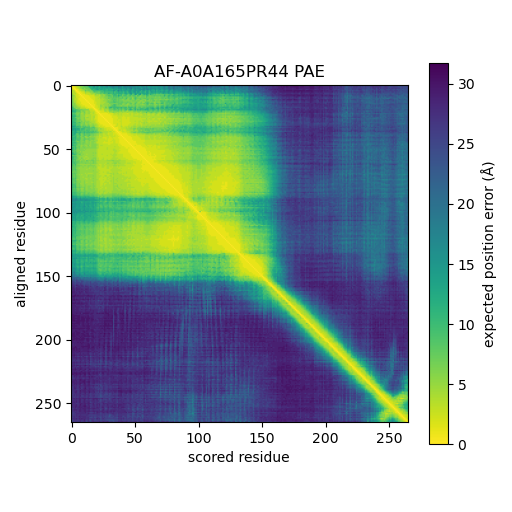93 3.889 1.00 97.06 77 ALA A C 1
ATOM 609 O O . ALA A 1 77 ? 2.318 8.189 4.239 1.00 97.06 77 ALA A O 1
ATOM 610 N N . TYR A 1 78 ? 3.438 6.304 4.715 1.00 97.00 78 TYR A N 1
ATOM 611 C CA . TYR A 1 78 ? 2.912 6.188 6.077 1.00 97.00 78 TYR A CA 1
ATOM 612 C C . TYR A 1 78 ? 3.282 7.391 6.946 1.00 97.00 78 TYR A C 1
ATOM 614 O O . TYR A 1 78 ? 2.443 7.888 7.689 1.00 97.00 78 TYR A O 1
ATOM 622 N N . MET A 1 79 ? 4.514 7.899 6.848 1.00 96.88 79 MET A N 1
ATOM 623 C CA . MET A 1 79 ? 4.926 9.097 7.583 1.00 96.88 79 MET A CA 1
ATOM 624 C C . MET A 1 79 ? 4.096 10.322 7.192 1.00 96.88 79 MET A C 1
ATOM 626 O O . MET A 1 79 ? 3.714 11.089 8.074 1.00 96.88 79 MET A O 1
ATOM 630 N N . ALA A 1 80 ? 3.792 10.496 5.903 1.00 96.50 80 ALA A N 1
ATOM 631 C CA . ALA A 1 80 ? 2.947 11.589 5.435 1.00 96.50 80 ALA A CA 1
ATOM 632 C C . ALA A 1 80 ? 1.517 11.477 5.991 1.00 96.50 80 ALA A C 1
ATOM 634 O O . ALA A 1 80 ? 0.996 12.452 6.531 1.00 96.50 80 ALA A O 1
ATOM 635 N N . GLU A 1 81 ? 0.920 10.283 5.949 1.00 96.25 81 GLU A N 1
ATOM 636 C CA . GLU A 1 81 ? -0.411 10.034 6.516 1.00 96.25 81 GLU A CA 1
ATOM 637 C C . GLU A 1 81 ? -0.442 10.251 8.040 1.00 96.25 81 GLU A C 1
ATOM 639 O O . GLU A 1 81 ? -1.327 10.927 8.566 1.00 96.25 81 GLU A O 1
ATOM 644 N N . VAL A 1 82 ? 0.562 9.751 8.770 1.00 94.81 82 VAL A N 1
ATOM 645 C CA . VAL A 1 82 ? 0.694 9.975 10.219 1.00 94.81 82 VAL A CA 1
ATOM 646 C C . VAL A 1 82 ? 0.843 11.462 10.528 1.00 94.81 82 VAL A C 1
ATOM 648 O O . VAL A 1 82 ? 0.213 11.959 11.460 1.00 94.81 82 VAL A O 1
ATOM 651 N N . GLN A 1 83 ? 1.641 12.194 9.750 1.00 94.50 83 GLN A N 1
ATOM 652 C CA . GLN A 1 83 ? 1.805 13.634 9.920 1.00 94.50 83 GLN A CA 1
ATOM 653 C C . GLN A 1 83 ? 0.493 14.385 9.663 1.00 94.50 83 GLN A C 1
ATOM 655 O O . GLN A 1 83 ? 0.184 15.344 10.376 1.00 94.50 83 GLN A O 1
ATOM 660 N N . GLU A 1 84 ? -0.301 13.950 8.684 1.00 93.56 84 GLU A N 1
ATOM 661 C CA . GLU A 1 84 ? -1.614 14.525 8.409 1.00 93.56 84 GLU A CA 1
ATOM 662 C C . GLU A 1 84 ? -2.596 14.283 9.564 1.00 93.56 84 GLU A C 1
ATOM 664 O O . GLU A 1 84 ? -3.237 15.235 10.031 1.00 93.56 84 GLU A O 1
ATOM 669 N N . LEU A 1 85 ? -2.666 13.052 10.082 1.00 92.19 85 LEU A N 1
ATOM 670 C CA . LEU A 1 85 ? -3.487 12.699 11.246 1.00 92.19 85 LEU A CA 1
ATOM 671 C C . LEU A 1 85 ? -3.058 13.459 12.504 1.00 92.19 85 LEU A C 1
ATOM 673 O O . LEU A 1 85 ? -3.902 13.949 13.257 1.00 92.19 85 LEU A O 1
ATOM 677 N N . ALA A 1 86 ? -1.747 13.586 12.709 1.00 91.62 86 ALA A N 1
ATOM 678 C CA . ALA A 1 86 ? -1.163 14.301 13.832 1.00 91.62 86 ALA A CA 1
ATOM 679 C C . ALA A 1 86 ? -1.244 15.822 13.670 1.00 91.62 86 ALA A C 1
ATOM 681 O O . ALA A 1 86 ? -0.949 16.544 14.618 1.00 91.62 86 ALA A O 1
ATOM 682 N N . SER A 1 87 ? -1.621 16.351 12.505 1.00 92.81 87 SER A N 1
ATOM 683 C CA . SER A 1 87 ? -1.754 17.793 12.312 1.00 92.81 87 SER A CA 1
ATOM 684 C C . SER A 1 87 ? -2.944 18.348 13.107 1.00 92.81 87 SER A C 1
ATOM 686 O O . SER A 1 87 ? -3.961 17.683 13.300 1.00 92.81 87 SER A O 1
ATOM 688 N N . LYS A 1 88 ? -2.885 19.623 13.516 1.00 88.69 88 LYS A N 1
ATOM 689 C CA . LYS A 1 88 ? -4.026 20.293 14.179 1.00 88.69 88 LYS A CA 1
ATOM 690 C C . LYS A 1 88 ? -5.293 20.300 13.312 1.00 88.69 88 LYS A C 1
ATOM 692 O O . LYS A 1 88 ? -6.399 20.276 13.837 1.00 88.69 88 LYS A O 1
ATOM 697 N N . LYS A 1 89 ? -5.134 20.295 11.982 1.00 88.00 89 LYS A N 1
ATOM 698 C CA . LYS A 1 89 ? -6.239 20.177 11.015 1.00 88.00 89 LYS A CA 1
ATOM 699 C C . LYS A 1 89 ? -6.843 18.766 10.990 1.00 88.00 89 LYS A C 1
ATOM 701 O O . LYS A 1 89 ? -7.975 18.601 10.537 1.00 88.00 89 LYS A O 1
ATOM 706 N N . GLY A 1 90 ? -6.078 17.763 11.429 1.00 79.00 90 GLY A N 1
ATOM 707 C CA . GLY A 1 90 ? -6.452 16.357 11.608 1.00 79.00 90 GLY A CA 1
ATOM 708 C C . GLY A 1 90 ? -7.607 16.160 12.579 1.00 79.00 90 GLY A C 1
ATOM 709 O O . GLY A 1 90 ? -8.460 15.303 12.358 1.00 79.00 90 GLY A O 1
ATOM 710 N N . GLY A 1 91 ? -7.646 16.977 13.636 1.00 80.88 91 GLY A N 1
ATOM 711 C CA . GLY A 1 91 ? -8.625 16.856 14.716 1.00 80.88 91 GLY A CA 1
ATOM 712 C C . GLY A 1 91 ? -8.452 15.598 15.576 1.00 80.88 91 GLY A C 1
ATOM 713 O O . GLY A 1 91 ? -9.260 15.381 16.469 1.00 80.88 91 GLY A O 1
ATOM 714 N N . LEU A 1 92 ? -7.411 14.791 15.330 1.00 83.50 92 LEU A N 1
ATOM 715 C CA . LEU A 1 92 ? -7.131 13.543 16.050 1.00 83.50 92 LEU A CA 1
ATOM 716 C C . LEU A 1 92 ? -6.162 13.719 17.233 1.00 83.50 92 LEU A C 1
ATOM 718 O O . LEU A 1 92 ? -5.788 12.745 17.882 1.00 83.50 92 LEU A O 1
ATOM 722 N N . GLN A 1 93 ? -5.730 14.951 17.517 1.00 85.56 93 GLN A N 1
ATOM 723 C CA . GLN A 1 93 ? -4.888 15.239 18.675 1.00 85.56 93 GLN A CA 1
ATOM 724 C C . GLN A 1 93 ? -5.729 15.166 19.953 1.00 85.56 93 GLN A C 1
ATOM 726 O O . GLN A 1 93 ? -6.380 16.137 20.333 1.00 85.56 93 GLN A O 1
ATOM 731 N N . PHE A 1 94 ? -5.699 14.019 20.625 1.00 81.31 94 PHE A N 1
ATOM 732 C CA . PHE A 1 94 ? -6.260 13.873 21.962 1.00 81.31 94 PHE A CA 1
ATOM 733 C C . PHE A 1 94 ? -5.140 14.004 22.998 1.00 81.31 94 PHE A C 1
ATOM 735 O O . PHE A 1 94 ? -4.260 13.148 23.090 1.00 81.31 94 PHE A O 1
ATOM 742 N N . ASN A 1 95 ? -5.151 15.093 23.767 1.00 85.38 95 ASN A N 1
ATOM 743 C CA . ASN A 1 95 ? -4.234 15.267 24.888 1.00 85.38 95 ASN A CA 1
ATOM 744 C C . ASN A 1 95 ? -4.968 14.960 26.192 1.00 85.38 95 ASN A C 1
ATOM 746 O O . ASN A 1 95 ? -5.620 15.835 26.759 1.00 85.38 95 ASN A O 1
ATOM 750 N N . ALA A 1 96 ? -4.791 13.733 26.683 1.00 84.00 96 ALA A N 1
ATOM 751 C CA . ALA A 1 96 ? -5.447 13.231 27.887 1.00 84.00 96 ALA A CA 1
ATOM 752 C C . ALA A 1 96 ? -5.255 14.125 29.127 1.00 84.00 96 ALA A C 1
ATOM 754 O O . ALA A 1 96 ? -6.112 14.135 30.001 1.00 84.00 96 ALA A O 1
ATOM 755 N N . VAL A 1 97 ? -4.157 14.888 29.211 1.00 90.69 97 VAL A N 1
ATOM 756 C CA . VAL A 1 97 ? -3.867 15.756 30.366 1.00 90.69 97 VAL A CA 1
ATOM 757 C C . VAL A 1 97 ? -4.709 17.033 30.351 1.00 90.69 97 VAL A C 1
ATOM 759 O O . VAL A 1 97 ? -5.016 17.585 31.402 1.00 90.69 97 VAL A O 1
ATOM 762 N N . THR A 1 98 ? -5.066 17.525 29.165 1.00 88.12 98 THR A N 1
ATOM 763 C CA . THR A 1 98 ? -5.797 18.792 28.995 1.00 88.12 98 THR A CA 1
ATOM 764 C C . THR A 1 98 ? -7.245 18.598 28.561 1.00 88.12 98 THR A C 1
ATOM 766 O O . THR A 1 98 ? -7.975 19.580 28.443 1.00 88.12 98 THR A O 1
ATOM 769 N N . SER A 1 99 ? -7.650 17.364 28.263 1.00 87.88 99 SER A N 1
ATOM 770 C CA . SER A 1 99 ? -9.005 17.065 27.821 1.00 87.88 99 SER A CA 1
ATOM 771 C C . SER A 1 99 ? -9.998 17.217 28.968 1.00 87.88 99 SER A C 1
ATOM 773 O O . SER A 1 99 ? -9.843 16.625 30.032 1.00 87.88 99 SER A O 1
ATOM 775 N N . ILE A 1 100 ? -11.015 18.042 28.730 1.00 90.44 100 ILE A N 1
ATOM 776 C CA . ILE A 1 100 ? -12.157 18.244 29.629 1.00 90.44 100 ILE A CA 1
ATOM 777 C C . ILE A 1 100 ? -13.074 17.015 29.522 1.00 90.44 100 ILE A C 1
ATOM 779 O O . ILE A 1 100 ? -13.098 16.372 28.474 1.00 90.44 100 ILE A O 1
ATOM 783 N N . GLU A 1 101 ? -13.829 16.703 30.576 1.00 91.44 101 GLU A N 1
ATOM 784 C CA . GLU A 1 101 ? -14.790 15.586 30.633 1.00 91.44 101 GLU A CA 1
ATOM 785 C C . GLU A 1 101 ? -15.682 15.507 29.378 1.00 91.44 101 GLU A C 1
ATOM 787 O O . GLU A 1 101 ? -15.710 14.471 28.715 1.00 91.44 101 GLU A O 1
ATOM 792 N N . ASP A 1 102 ? -16.246 16.635 28.933 1.00 88.19 102 ASP A N 1
ATOM 793 C CA . ASP A 1 102 ? -17.048 16.726 27.703 1.00 88.19 102 ASP A CA 1
ATOM 794 C C . ASP A 1 102 ? -16.315 16.236 26.437 1.00 88.19 102 ASP A C 1
ATOM 796 O O . ASP A 1 102 ? -16.930 15.688 25.525 1.00 88.19 102 ASP A O 1
ATOM 800 N N . GLN A 1 103 ? -14.993 16.427 26.341 1.00 84.06 103 GLN A N 1
ATOM 801 C CA . GLN A 1 103 ? -14.205 15.961 25.191 1.00 84.06 103 GLN A CA 1
ATOM 802 C C . GLN A 1 103 ? -13.975 14.450 25.222 1.00 84.06 103 GLN A C 1
ATOM 804 O O . GLN A 1 103 ? -13.797 13.838 24.170 1.00 84.06 103 GLN A O 1
ATOM 809 N N . ILE A 1 104 ? -13.959 13.863 26.419 1.00 87.38 104 ILE A N 1
ATOM 810 C CA . ILE A 1 104 ? -13.864 12.416 26.611 1.00 87.38 104 ILE A CA 1
ATOM 811 C C . ILE A 1 104 ? -15.206 11.775 26.254 1.00 87.38 104 ILE A C 1
ATOM 813 O O . ILE A 1 104 ? -15.225 10.766 25.557 1.00 87.38 104 ILE A O 1
ATOM 817 N N . GLU A 1 105 ? -16.325 12.386 26.651 1.00 90.25 105 GLU A N 1
ATOM 818 C CA . GLU A 1 105 ? -17.664 11.910 26.280 1.00 90.25 105 GLU A CA 1
ATOM 819 C C . GLU A 1 105 ? -17.930 12.007 24.772 1.00 90.25 105 GLU A C 1
ATOM 821 O O . GLU A 1 105 ? -18.577 11.138 24.192 1.00 90.25 105 GLU A O 1
ATOM 826 N N . GLN A 1 106 ? -17.383 13.030 24.113 1.00 87.19 106 GLN A N 1
ATOM 827 C CA . GLN A 1 106 ? -17.467 13.201 22.658 1.00 87.19 106 GLN A CA 1
ATOM 828 C C . GLN A 1 106 ? -16.474 12.325 21.875 1.00 87.19 106 GLN A C 1
ATOM 830 O O . GLN A 1 106 ? -16.435 12.395 20.640 1.00 87.19 106 GLN A O 1
ATOM 835 N N . PHE A 1 107 ? -15.651 11.521 22.557 1.00 85.88 107 PHE A N 1
ATOM 836 C CA . PHE A 1 107 ? -14.702 10.626 21.908 1.00 85.88 107 PHE A CA 1
ATOM 837 C C . PHE A 1 107 ? -15.433 9.432 21.290 1.00 85.88 107 PHE A C 1
ATOM 839 O O . PHE A 1 107 ? -15.712 8.423 21.937 1.00 85.88 107 PHE A O 1
ATOM 846 N N . ASP A 1 108 ? -15.727 9.555 20.002 1.00 89.56 108 ASP A N 1
ATOM 847 C CA . ASP A 1 108 ? -16.392 8.521 19.224 1.00 89.56 108 ASP A CA 1
ATOM 848 C C . ASP A 1 108 ? -15.382 7.721 18.388 1.00 89.56 108 ASP A C 1
ATOM 850 O O . ASP A 1 108 ? -14.692 8.250 17.511 1.00 89.56 108 ASP A O 1
ATOM 854 N N . VAL A 1 109 ? -15.309 6.416 18.653 1.00 90.88 109 VAL A N 1
ATOM 855 C CA . VAL A 1 109 ? -14.446 5.480 17.922 1.00 90.88 109 VAL A CA 1
ATOM 856 C C . VAL A 1 109 ? -14.861 5.376 16.453 1.00 90.88 109 VAL A C 1
ATOM 858 O O . VAL A 1 109 ? -13.991 5.240 15.594 1.00 90.88 109 VAL A O 1
ATOM 861 N N . GLU A 1 110 ? -16.155 5.476 16.143 1.00 93.75 110 GLU A N 1
ATOM 862 C CA . GLU A 1 110 ? -16.650 5.427 14.761 1.00 93.75 110 GLU A CA 1
ATOM 863 C C . GLU A 1 110 ? -16.157 6.643 13.974 1.00 93.75 110 GLU A C 1
ATOM 865 O O . GLU A 1 110 ? -15.688 6.523 12.841 1.00 93.75 110 GLU A O 1
ATOM 870 N N . ARG A 1 111 ? -16.149 7.816 14.614 1.00 91.25 111 ARG A N 1
ATOM 871 C CA . ARG A 1 111 ? -15.572 9.029 14.035 1.00 91.25 111 ARG A CA 1
ATOM 872 C C . ARG A 1 111 ? -14.077 8.874 13.749 1.00 91.25 111 ARG A C 1
ATOM 874 O O . ARG A 1 111 ? -13.615 9.354 12.714 1.00 91.25 111 ARG A O 1
ATOM 881 N N . ILE A 1 112 ? -13.322 8.217 14.630 1.00 91.69 112 ILE A N 1
ATOM 882 C CA . ILE A 1 112 ? -11.885 7.972 14.420 1.00 91.69 112 ILE A CA 1
ATOM 883 C C . ILE A 1 112 ? -11.661 7.022 13.253 1.00 91.69 112 ILE A C 1
ATOM 885 O O . ILE A 1 112 ? -10.796 7.297 12.428 1.00 91.69 112 ILE A O 1
ATOM 889 N N . ASP A 1 113 ? -12.448 5.952 13.152 1.00 93.75 113 ASP A N 1
ATOM 890 C CA . ASP A 1 113 ? -12.376 5.011 12.033 1.00 93.75 113 ASP A CA 1
ATOM 891 C C . ASP A 1 113 ? -12.657 5.717 10.697 1.00 93.75 113 ASP A C 1
ATOM 893 O O . ASP A 1 113 ? -11.873 5.612 9.754 1.00 93.75 113 ASP A O 1
ATOM 897 N N . ILE A 1 114 ? -13.705 6.546 10.631 1.00 93.88 114 ILE A N 1
ATOM 898 C CA . ILE A 1 114 ? -14.012 7.355 9.440 1.00 93.88 114 ILE A CA 1
ATOM 899 C C . ILE A 1 114 ? -12.852 8.305 9.105 1.00 93.88 114 ILE A C 1
ATOM 901 O O . ILE A 1 114 ? -12.437 8.394 7.947 1.00 93.88 114 ILE A O 1
ATOM 905 N N . HIS A 1 115 ? -12.305 9.009 10.100 1.00 92.31 115 HIS A N 1
ATOM 906 C CA . HIS A 1 115 ? -11.181 9.927 9.895 1.00 92.31 115 HIS A CA 1
ATOM 907 C C . HIS A 1 115 ? -9.916 9.203 9.421 1.00 92.31 115 HIS A C 1
ATOM 909 O O . HIS A 1 115 ? -9.248 9.693 8.508 1.00 92.31 115 HIS A O 1
ATOM 915 N N . LEU A 1 116 ? -9.606 8.046 10.008 1.00 94.25 116 LEU A N 1
ATOM 916 C CA . LEU A 1 116 ? -8.460 7.221 9.646 1.00 94.25 116 LEU A CA 1
ATOM 917 C C . LEU A 1 116 ? -8.599 6.712 8.207 1.00 94.25 116 LEU A C 1
ATOM 919 O O . LEU A 1 116 ? -7.694 6.914 7.409 1.00 94.25 116 LEU A O 1
ATOM 923 N N . ASN A 1 117 ? -9.757 6.158 7.838 1.00 95.56 117 ASN A N 1
ATOM 924 C CA . ASN A 1 117 ? -10.014 5.666 6.480 1.00 95.56 117 ASN A CA 1
ATOM 925 C C . ASN A 1 117 ? -10.007 6.780 5.422 1.00 95.56 117 ASN A C 1
ATOM 927 O O . ASN A 1 117 ? -9.639 6.536 4.277 1.00 95.56 117 ASN A O 1
ATOM 931 N N . THR A 1 118 ? -10.405 8.000 5.794 1.00 95.44 118 THR A N 1
ATOM 932 C CA . THR A 1 118 ? -10.461 9.133 4.857 1.00 95.44 118 THR A CA 1
ATOM 933 C C . THR A 1 118 ? -9.093 9.779 4.644 1.00 95.44 118 THR A C 1
ATOM 935 O O . THR A 1 118 ? -8.777 10.174 3.526 1.00 95.44 118 THR A O 1
ATOM 938 N N . ARG A 1 119 ? -8.294 9.934 5.708 1.00 94.81 119 ARG A N 1
ATOM 939 C CA . ARG A 1 119 ? -7.035 10.704 5.668 1.00 94.81 119 ARG A CA 1
ATOM 940 C C . ARG A 1 119 ? -5.774 9.854 5.647 1.00 94.81 119 ARG A C 1
ATOM 942 O O . ARG A 1 119 ? -4.715 10.353 5.295 1.00 94.81 119 ARG A O 1
ATOM 949 N N . ALA A 1 120 ? -5.876 8.601 6.061 1.00 96.25 120 ALA A N 1
ATOM 950 C CA . ALA A 1 120 ? -4.752 7.683 6.151 1.00 96.25 120 ALA A CA 1
ATOM 951 C C . ALA A 1 120 ? -5.160 6.266 5.708 1.00 96.25 120 ALA A C 1
ATOM 953 O O . ALA A 1 120 ? -5.118 5.321 6.508 1.00 96.25 120 ALA A O 1
ATOM 954 N N . PRO A 1 121 ? -5.635 6.106 4.458 1.00 96.88 121 PRO A N 1
ATOM 955 C CA . PRO A 1 121 ? -6.142 4.829 3.972 1.00 96.88 121 PRO A CA 1
ATOM 956 C C . PRO A 1 121 ? -5.076 3.727 3.984 1.00 96.88 121 PRO A C 1
ATOM 958 O O . PRO A 1 121 ? -5.404 2.583 4.306 1.00 96.88 121 PRO A O 1
ATOM 961 N N . LEU A 1 122 ? -3.808 4.044 3.684 1.00 96.56 122 LEU A N 1
ATOM 962 C CA . LEU A 1 122 ? -2.740 3.041 3.674 1.00 96.56 122 LEU A CA 1
ATOM 963 C C . LEU A 1 122 ? -2.445 2.555 5.095 1.00 96.56 122 LEU A C 1
ATOM 965 O O . LEU A 1 122 ? -2.346 1.351 5.335 1.00 96.56 122 LEU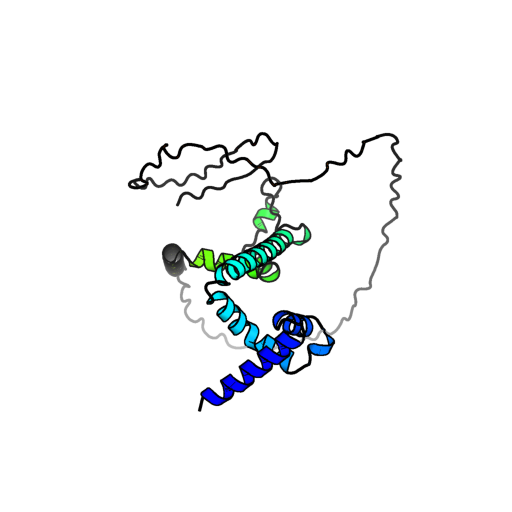 A O 1
ATOM 969 N N . LEU A 1 123 ? -2.348 3.477 6.053 1.00 95.81 123 LEU A N 1
ATOM 970 C CA . LEU A 1 123 ? -2.148 3.156 7.461 1.00 95.81 123 LEU A CA 1
ATOM 971 C C . LEU A 1 123 ? -3.329 2.364 8.031 1.00 95.81 123 LEU A C 1
ATOM 973 O O . LEU A 1 123 ? -3.116 1.421 8.792 1.00 95.81 123 LEU A O 1
ATOM 977 N N . SER A 1 124 ? -4.561 2.718 7.655 1.00 95.75 124 SER A N 1
ATOM 978 C CA . SER A 1 124 ? -5.764 1.979 8.050 1.00 95.75 124 SER A CA 1
ATOM 979 C C . SER A 1 124 ? -5.725 0.536 7.547 1.00 95.75 124 SER A C 1
ATOM 981 O O . SER A 1 124 ? -5.920 -0.400 8.327 1.00 95.75 124 SER A O 1
ATOM 983 N N . ALA A 1 125 ? -5.387 0.335 6.269 1.00 96.31 125 ALA A N 1
ATOM 984 C CA . ALA A 1 125 ? -5.234 -0.996 5.691 1.00 96.31 125 ALA A CA 1
ATOM 985 C C . ALA A 1 125 ? -4.147 -1.803 6.420 1.00 96.31 125 ALA A C 1
ATOM 987 O O . ALA A 1 125 ? -4.389 -2.942 6.821 1.00 96.31 125 ALA A O 1
ATOM 988 N N . LEU A 1 126 ? -2.986 -1.189 6.684 1.00 95.50 126 LEU A N 1
ATOM 989 C CA . LEU A 1 126 ? -1.899 -1.815 7.439 1.00 95.50 126 LEU A CA 1
ATOM 990 C C . LEU A 1 126 ? -2.341 -2.221 8.854 1.00 95.50 126 LEU A C 1
ATOM 992 O O . LEU A 1 126 ? -2.091 -3.346 9.283 1.00 95.50 126 LEU A O 1
ATOM 996 N N . LEU A 1 127 ? -3.022 -1.332 9.580 1.00 94.06 127 LEU A N 1
ATOM 997 C CA . LEU A 1 127 ? -3.583 -1.626 10.902 1.00 94.06 127 LEU A CA 1
ATOM 998 C C . LEU A 1 127 ? -4.595 -2.773 10.835 1.00 94.06 127 LEU A C 1
ATOM 1000 O O . LEU A 1 127 ? -4.581 -3.650 11.699 1.00 94.06 127 LEU A O 1
ATOM 1004 N N . GLY A 1 128 ? -5.442 -2.802 9.806 1.00 92.44 128 GLY A N 1
ATOM 1005 C CA . GLY A 1 128 ? -6.392 -3.882 9.555 1.00 92.44 128 GLY A CA 1
ATOM 1006 C C . GLY A 1 128 ? -5.708 -5.241 9.396 1.00 92.44 128 GLY A C 1
ATOM 1007 O O . GLY A 1 128 ? -6.117 -6.211 10.043 1.00 92.44 128 GLY A O 1
ATOM 1008 N N . GLU A 1 129 ? -4.634 -5.300 8.608 1.00 94.06 129 GLU A N 1
ATOM 1009 C CA . GLU A 1 129 ? -3.829 -6.511 8.420 1.00 94.06 129 GLU A CA 1
ATOM 1010 C C . GLU A 1 129 ? -3.124 -6.935 9.716 1.00 94.06 129 GLU A C 1
ATOM 1012 O O . GLU A 1 129 ? -3.239 -8.088 10.138 1.00 94.06 129 GLU A O 1
ATOM 1017 N N . LEU A 1 130 ? -2.484 -6.000 10.429 1.00 91.88 130 LEU A N 1
ATOM 1018 C CA . LEU A 1 130 ? -1.811 -6.283 11.704 1.00 91.88 130 LEU A CA 1
ATOM 1019 C C . LEU A 1 130 ? -2.784 -6.796 12.775 1.00 91.88 130 LEU A C 1
ATOM 1021 O O . LEU A 1 130 ? -2.482 -7.743 13.505 1.00 91.88 130 LEU A O 1
ATOM 1025 N N . LEU A 1 131 ? -3.984 -6.219 12.853 1.00 88.75 131 LEU A N 1
ATOM 1026 C CA . LEU A 1 131 ? -5.028 -6.653 13.784 1.00 88.75 131 LEU A CA 1
ATOM 1027 C C . LEU A 1 131 ? -5.674 -7.988 13.384 1.00 88.75 131 LEU A C 1
ATOM 1029 O O . LEU A 1 131 ? -6.259 -8.655 14.248 1.00 88.75 131 LEU A O 1
ATOM 1033 N N . SER A 1 132 ? -5.577 -8.371 12.109 1.00 89.81 132 SER A N 1
ATOM 1034 C CA . SER A 1 132 ? -6.094 -9.631 11.559 1.00 89.81 132 SER A CA 1
ATOM 1035 C C . SER A 1 132 ? -5.065 -10.765 11.580 1.00 89.81 132 SER A C 1
ATOM 1037 O O . SER A 1 132 ? -5.457 -11.937 11.586 1.00 89.81 132 SER A O 1
ATOM 1039 N N . ALA A 1 133 ? -3.772 -10.436 11.658 1.00 90.50 133 ALA A N 1
ATOM 1040 C CA . ALA A 1 133 ? -2.676 -11.398 11.714 1.00 90.50 133 ALA A CA 1
ATOM 1041 C C . ALA A 1 133 ? -2.798 -12.358 12.915 1.00 90.50 133 ALA A C 1
ATOM 1043 O O . ALA A 1 133 ? -2.577 -13.564 12.780 1.00 90.50 133 ALA A O 1
ATOM 1044 N N . ASP A 1 134 ? -3.247 -11.869 14.079 1.00 92.25 134 ASP A N 1
ATOM 1045 C CA . ASP A 1 134 ? -3.531 -12.721 15.240 1.00 92.25 134 ASP A CA 1
ATOM 1046 C C . ASP A 1 134 ? -4.924 -13.373 15.140 1.00 92.25 134 ASP A C 1
ATOM 1048 O O . ASP A 1 134 ? -5.926 -12.949 15.735 1.00 92.25 134 ASP A O 1
ATOM 1052 N N . ARG A 1 135 ? -4.979 -14.486 14.399 1.00 89.44 135 ARG A N 1
ATOM 1053 C CA . ARG A 1 135 ? -6.197 -15.298 14.234 1.00 89.44 135 ARG A CA 1
ATOM 1054 C C . ARG A 1 135 ? -6.779 -15.773 15.572 1.00 89.44 135 ARG A C 1
ATOM 1056 O O . ARG A 1 135 ? -8.001 -15.931 15.677 1.00 89.44 135 ARG A O 1
ATOM 1063 N N . ALA A 1 136 ? -5.950 -16.013 16.591 1.00 85.06 136 ALA A N 1
ATOM 1064 C CA . ALA A 1 136 ? -6.409 -16.456 17.906 1.00 85.06 136 ALA A CA 1
ATOM 1065 C C . ALA A 1 136 ? -7.128 -15.320 18.648 1.00 85.06 136 ALA A C 1
ATOM 1067 O O . ALA A 1 136 ? -8.244 -15.512 19.145 1.00 85.06 136 ALA A O 1
ATOM 1068 N N . ALA A 1 137 ? -6.563 -14.110 18.643 1.00 84.94 137 ALA A N 1
ATOM 1069 C CA . ALA A 1 137 ? -7.225 -12.915 19.158 1.00 84.94 137 ALA A CA 1
ATOM 1070 C C . ALA A 1 137 ? -8.558 -12.645 18.444 1.00 84.94 137 ALA A C 1
ATOM 1072 O O . ALA A 1 137 ? -9.568 -12.390 19.107 1.00 84.94 137 ALA A O 1
ATOM 1073 N N . VAL A 1 138 ? -8.614 -12.791 17.116 1.00 88.69 138 VAL A N 1
ATOM 1074 C CA . VAL A 1 138 ? -9.862 -12.644 16.346 1.00 88.69 138 VAL A CA 1
ATOM 1075 C C . VAL A 1 138 ? -10.918 -13.663 16.787 1.00 88.69 138 VAL A C 1
ATOM 1077 O O . VAL A 1 138 ? -12.073 -13.292 17.029 1.00 88.69 138 VAL A O 1
ATOM 1080 N N . LYS A 1 139 ? -10.546 -14.940 16.958 1.00 90.56 139 LYS A N 1
ATOM 1081 C CA . LYS A 1 139 ? -11.457 -15.983 17.469 1.00 90.56 139 LYS A CA 1
ATOM 1082 C C . LYS A 1 139 ? -11.975 -15.643 18.869 1.00 90.56 139 LYS A C 1
ATOM 1084 O O . LYS A 1 139 ? -13.187 -15.713 19.091 1.00 90.56 139 LYS A O 1
ATOM 1089 N N . ARG A 1 140 ? -11.101 -15.205 19.784 1.00 90.12 140 ARG A N 1
ATOM 1090 C CA . ARG A 1 140 ? -11.478 -14.770 21.145 1.00 90.12 140 ARG A CA 1
ATOM 1091 C C . ARG A 1 140 ? -12.469 -13.603 21.113 1.00 90.12 140 ARG A C 1
ATOM 1093 O O . ARG A 1 140 ? -13.514 -13.664 21.764 1.00 90.12 140 ARG A O 1
ATOM 1100 N N . ARG A 1 141 ? -12.209 -12.578 20.292 1.00 88.81 141 ARG A N 1
ATOM 1101 C CA . ARG A 1 141 ? -13.110 -11.423 20.104 1.00 88.81 141 ARG A CA 1
ATOM 1102 C C . ARG A 1 141 ? -14.481 -11.855 19.572 1.00 88.81 141 ARG A C 1
ATOM 1104 O O . ARG A 1 141 ? -15.505 -11.455 20.129 1.00 88.81 141 ARG A O 1
ATOM 1111 N N . LYS A 1 142 ? -14.522 -12.720 18.549 1.00 91.50 142 LYS A N 1
ATOM 1112 C CA . LYS A 1 142 ? -15.775 -13.271 17.995 1.00 91.50 142 LYS A CA 1
ATOM 1113 C C . LYS A 1 142 ? -16.548 -14.077 19.042 1.00 91.50 142 LYS A C 1
ATOM 1115 O O . LYS A 1 142 ? -17.753 -13.879 19.193 1.00 91.50 142 LYS A O 1
ATOM 1120 N N . ALA A 1 143 ? -15.874 -14.936 19.807 1.00 93.56 143 ALA A N 1
ATOM 1121 C CA . ALA A 1 143 ? -16.499 -15.709 20.879 1.00 93.56 143 ALA A CA 1
ATOM 1122 C C . ALA A 1 143 ? -17.100 -14.801 21.966 1.00 93.56 143 ALA A C 1
ATOM 1124 O O . ALA A 1 143 ? -18.257 -14.988 22.350 1.00 93.56 143 ALA A O 1
ATOM 1125 N N . LYS A 1 144 ? -16.368 -13.765 22.402 1.00 92.81 144 LYS A N 1
ATOM 1126 C CA . LYS A 1 144 ? -16.850 -12.773 23.379 1.00 92.81 144 LYS A CA 1
ATOM 1127 C C . LYS A 1 144 ? -18.076 -12.013 22.863 1.00 92.81 144 LYS A C 1
ATOM 1129 O O . LYS A 1 144 ? -19.057 -11.882 23.593 1.00 92.81 144 LYS A O 1
ATOM 1134 N N . ARG A 1 145 ? -18.076 -11.586 21.591 1.00 91.69 145 ARG A N 1
ATOM 1135 C CA . ARG A 1 145 ? -19.244 -10.950 20.947 1.00 91.69 145 ARG A CA 1
ATOM 1136 C C . ARG A 1 145 ? -20.459 -11.882 20.913 1.00 91.69 145 ARG A C 1
ATOM 1138 O O . ARG A 1 145 ? -21.552 -11.463 21.281 1.00 91.69 145 ARG A O 1
ATOM 1145 N N . ARG A 1 146 ? -20.275 -13.162 20.563 1.00 93.38 146 ARG A N 1
ATOM 1146 C CA . ARG A 1 146 ? -21.361 -14.164 20.583 1.00 93.38 146 ARG A CA 1
ATOM 1147 C C . ARG A 1 146 ? -21.926 -14.379 21.989 1.00 93.38 146 ARG A C 1
ATOM 1149 O O . ARG A 1 146 ? -23.140 -14.493 22.130 1.00 93.38 146 ARG A O 1
ATOM 1156 N N . ARG A 1 147 ? -21.074 -14.407 23.022 1.00 92.00 147 ARG A N 1
ATOM 1157 C CA . ARG A 1 147 ? -21.513 -14.501 24.427 1.00 92.00 147 ARG A CA 1
ATOM 1158 C C . ARG A 1 147 ? -22.351 -13.286 24.837 1.00 92.00 147 ARG A C 1
ATOM 1160 O O . ARG A 1 147 ? -23.417 -13.473 25.410 1.00 92.00 147 ARG A O 1
ATOM 1167 N N . ARG A 1 148 ? -21.924 -12.068 24.481 1.00 90.00 148 ARG A N 1
ATOM 1168 C CA . ARG A 1 148 ? -22.676 -10.829 24.763 1.00 90.00 148 ARG A CA 1
ATOM 1169 C C . ARG A 1 148 ? -24.041 -10.798 24.074 1.00 90.00 148 ARG A C 1
ATOM 1171 O O . ARG A 1 148 ? -25.031 -10.518 24.737 1.00 90.00 148 ARG A O 1
ATOM 1178 N N . LYS A 1 149 ? -24.104 -11.166 22.788 1.00 89.50 149 LYS A N 1
ATOM 1179 C CA . LYS A 1 149 ? -25.369 -11.216 22.035 1.00 89.50 149 LYS A CA 1
ATOM 1180 C C . LYS A 1 149 ? -26.372 -12.198 22.661 1.00 89.50 149 LYS A C 1
ATOM 1182 O O . LYS A 1 149 ? -27.522 -11.844 22.874 1.00 89.50 149 LYS A O 1
ATOM 1187 N N . ARG A 1 150 ? -25.904 -13.390 23.058 1.00 89.00 150 ARG A N 1
ATOM 1188 C CA . ARG A 1 150 ? -26.728 -14.385 23.776 1.00 89.00 150 ARG A CA 1
ATOM 1189 C C . ARG A 1 150 ? -27.175 -13.915 25.164 1.00 89.00 150 ARG A C 1
ATOM 1191 O O . ARG A 1 150 ? -28.239 -14.316 25.620 1.00 89.00 150 ARG A O 1
ATOM 1198 N N . GLY A 1 151 ? -26.349 -13.123 25.849 1.00 86.00 151 GLY A N 1
ATOM 1199 C CA . GLY A 1 151 ? -26.688 -12.548 27.152 1.00 86.00 151 GLY A CA 1
ATOM 1200 C C . GLY A 1 151 ? -27.813 -11.519 27.054 1.00 86.00 151 GLY A C 1
ATOM 1201 O O . GLY A 1 151 ? -28.765 -11.599 27.819 1.00 86.00 151 GLY A O 1
ATOM 1202 N N . GLN A 1 152 ? -27.744 -10.618 26.069 1.00 78.19 152 GLN A N 1
ATOM 1203 C CA . GLN A 1 152 ? -28.759 -9.579 25.853 1.00 78.19 152 GLN A CA 1
ATOM 1204 C C . GLN A 1 152 ? -30.127 -10.140 25.435 1.00 78.19 152 GLN A C 1
ATOM 1206 O O . GLN A 1 152 ? -31.150 -9.621 25.870 1.00 78.19 152 GLN A O 1
ATOM 1211 N N . GLU A 1 153 ? -30.166 -11.222 24.649 1.00 73.12 153 GLU A N 1
ATOM 1212 C CA . GLU A 1 153 ? -31.425 -11.871 24.240 1.00 73.12 153 GLU A CA 1
ATOM 1213 C C . GLU A 1 153 ? -32.174 -12.527 25.413 1.00 73.12 153 GLU A C 1
ATOM 1215 O O . GLU A 1 153 ? -33.397 -12.609 25.385 1.00 73.12 153 GLU A O 1
ATOM 1220 N N . LYS A 1 154 ? -31.469 -12.967 26.466 1.00 71.25 154 LYS A N 1
ATOM 1221 C CA . LYS A 1 154 ? -32.099 -13.581 27.649 1.00 71.25 154 LYS A CA 1
ATOM 1222 C C . LYS A 1 154 ? -32.617 -12.570 28.669 1.00 71.25 154 LYS A C 1
ATOM 1224 O O . LYS A 1 154 ? -33.486 -12.916 29.461 1.00 71.25 154 LYS A O 1
ATOM 1229 N N . THR A 1 155 ? -32.079 -11.353 28.677 1.00 63.19 155 THR A N 1
ATOM 1230 C CA . THR A 1 155 ? -32.465 -10.300 29.628 1.00 63.19 155 THR A CA 1
ATOM 1231 C C . THR A 1 155 ? -33.431 -9.279 29.047 1.00 63.19 155 THR A C 1
ATOM 1233 O O . THR A 1 155 ? -33.795 -8.359 29.766 1.00 63.19 155 THR A O 1
ATOM 1236 N N . ALA A 1 156 ? -33.856 -9.403 27.785 1.00 58.34 156 ALA A N 1
ATOM 1237 C CA . ALA A 1 156 ? -35.004 -8.649 27.296 1.00 58.34 156 ALA A CA 1
ATOM 1238 C C . ALA A 1 156 ? -36.250 -9.194 28.024 1.00 58.34 156 ALA A C 1
ATOM 1240 O O . ALA A 1 156 ? -36.672 -10.313 27.717 1.00 58.34 156 ALA A O 1
ATOM 1241 N N . PRO A 1 157 ? -36.804 -8.478 29.026 1.00 58.66 157 PRO A N 1
ATOM 1242 C CA . PRO A 1 157 ? -37.981 -8.948 29.736 1.00 58.66 157 PRO A CA 1
ATOM 1243 C C . PRO A 1 157 ? -39.072 -9.122 28.694 1.00 58.66 157 PRO A C 1
ATOM 1245 O O . PRO A 1 157 ? -39.241 -8.258 27.828 1.00 58.66 157 PRO A O 1
ATOM 1248 N N . GLY A 1 158 ? -39.745 -10.273 28.745 1.00 58.88 158 GLY A N 1
ATOM 1249 C CA . GLY A 1 158 ? -40.827 -10.595 27.837 1.00 58.88 158 GLY A CA 1
ATOM 1250 C C . GLY A 1 158 ? -41.691 -9.360 27.651 1.00 58.88 158 GLY A C 1
ATOM 1251 O O . GLY A 1 158 ? -42.283 -8.864 28.609 1.00 58.88 158 GLY A O 1
ATOM 1252 N N . ARG A 1 159 ? -41.729 -8.844 26.415 1.00 55.91 159 ARG A N 1
ATOM 1253 C CA . ARG A 1 159 ? -42.880 -8.075 25.964 1.00 55.91 159 ARG A CA 1
ATOM 1254 C C . ARG A 1 159 ? -44.047 -8.983 26.286 1.00 55.91 159 ARG A C 1
ATOM 1256 O O . ARG A 1 159 ? -44.243 -9.989 25.608 1.00 55.91 159 ARG A O 1
ATOM 1263 N N . HIS A 1 160 ? -44.720 -8.681 27.392 1.00 58.19 160 HIS A N 1
ATOM 1264 C CA . HIS A 1 160 ? -46.012 -9.232 27.701 1.00 58.19 160 HIS A CA 1
ATOM 1265 C C . HIS A 1 160 ? -46.791 -9.132 26.404 1.00 58.19 160 HIS A C 1
ATOM 1267 O O . HIS A 1 160 ? -46.998 -8.034 25.883 1.00 58.19 160 HIS A O 1
ATOM 1273 N N . SER A 1 161 ? -47.127 -10.292 25.855 1.00 59.75 161 SER A N 1
ATOM 1274 C CA . SER A 1 161 ? -48.174 -10.451 24.872 1.00 59.75 161 SER A CA 1
ATOM 1275 C C . SER A 1 161 ? -49.433 -9.871 25.508 1.00 59.75 161 SER A C 1
ATOM 1277 O O . SER A 1 161 ? -50.209 -10.587 26.134 1.00 59.75 161 SER A O 1
ATOM 1279 N N . GLN A 1 162 ? -49.595 -8.548 25.447 1.00 58.53 162 GLN A N 1
ATOM 1280 C CA . GLN A 1 162 ? -50.898 -7.944 25.602 1.00 58.53 162 GLN A CA 1
ATOM 1281 C C . GLN A 1 162 ? -51.714 -8.529 24.462 1.00 58.53 162 GLN A C 1
ATOM 1283 O O . GLN A 1 162 ? -51.396 -8.359 23.283 1.00 58.53 162 GLN A O 1
ATOM 1288 N N . ALA A 1 163 ? -52.687 -9.335 24.871 1.00 62.19 163 ALA A N 1
ATOM 1289 C CA . ALA A 1 163 ? -53.711 -9.894 24.023 1.00 62.19 163 ALA A CA 1
ATOM 1290 C C . ALA A 1 163 ? -54.267 -8.808 23.085 1.00 62.19 163 ALA A C 1
ATOM 1292 O O . ALA A 1 163 ? -54.318 -7.639 23.479 1.00 62.19 163 ALA A O 1
ATOM 1293 N N . PRO A 1 164 ? -54.676 -9.173 21.860 1.00 57.50 164 PRO A N 1
ATOM 1294 C CA . PRO A 1 164 ? -55.193 -8.217 20.895 1.00 57.50 164 PRO A CA 1
ATOM 1295 C C . PRO A 1 164 ? -56.382 -7.473 21.507 1.00 57.50 164 PRO A C 1
ATOM 1297 O O . PRO A 1 164 ? -57.442 -8.056 21.745 1.00 57.50 164 PRO A O 1
ATOM 1300 N N . ALA A 1 165 ? -56.184 -6.184 21.788 1.00 56.41 165 ALA A N 1
ATOM 1301 C CA . ALA A 1 165 ? -57.275 -5.274 22.070 1.00 56.41 165 ALA A CA 1
ATOM 1302 C C . ALA A 1 165 ? -58.180 -5.255 20.835 1.00 56.41 165 ALA A C 1
ATOM 1304 O O . ALA A 1 165 ? -57.719 -5.106 19.702 1.00 56.41 165 ALA A O 1
ATOM 1305 N N . GLN A 1 166 ? -59.461 -5.498 21.086 1.00 59.75 166 GLN A N 1
ATOM 1306 C CA . GLN A 1 166 ? -60.514 -5.573 20.089 1.00 59.75 166 GLN A CA 1
ATOM 1307 C C . GLN A 1 166 ? -60.574 -4.313 19.206 1.00 59.75 166 GLN A C 1
ATOM 1309 O O . GLN A 1 166 ? -60.205 -3.225 19.656 1.00 59.75 166 GLN A O 1
ATOM 1314 N N . PRO A 1 167 ? -61.067 -4.442 17.961 1.00 57.12 167 PRO A N 1
ATOM 1315 C CA . PRO A 1 167 ? -61.223 -3.318 17.052 1.00 57.12 167 PRO A CA 1
ATOM 1316 C C . PRO A 1 167 ? -62.326 -2.392 17.572 1.00 57.12 167 PRO A C 1
ATOM 1318 O O . PRO A 1 167 ? -63.509 -2.721 17.503 1.00 57.12 167 PRO A O 1
ATOM 1321 N N . VAL A 1 168 ? -61.942 -1.225 18.091 1.00 63.25 168 VAL A N 1
ATOM 1322 C CA . VAL A 1 168 ? -62.887 -0.127 18.308 1.00 63.25 168 VAL A CA 1
ATOM 1323 C C . VAL A 1 168 ? -63.182 0.491 16.947 1.00 63.25 168 VAL A C 1
ATOM 1325 O O . VAL A 1 168 ? -62.306 1.042 16.281 1.00 63.25 168 VAL A O 1
ATOM 1328 N N . GLN A 1 169 ? -64.429 0.310 16.534 1.00 56.50 169 GLN A N 1
ATOM 1329 C CA . GLN A 1 169 ? -65.048 0.925 15.376 1.00 56.50 169 GLN A CA 1
ATOM 1330 C C . GLN A 1 169 ? -65.111 2.455 15.535 1.00 56.50 169 GLN A C 1
ATOM 1332 O O . GLN A 1 169 ? -65.430 2.964 16.603 1.00 56.50 169 GLN A O 1
ATOM 1337 N N . GLU A 1 170 ? -64.861 3.136 14.414 1.00 51.22 170 GLU A N 1
ATOM 1338 C CA . GLU A 1 170 ? -65.727 4.204 13.897 1.00 51.22 170 GLU A CA 1
ATOM 1339 C C . GLU A 1 170 ? -65.765 5.555 14.636 1.00 51.22 170 GLU A C 1
ATOM 1341 O O . GLU A 1 170 ? -66.499 5.753 15.595 1.00 51.22 170 GLU A O 1
ATOM 1346 N N . ALA A 1 171 ? -65.046 6.536 14.073 1.00 43.19 171 ALA A N 1
ATOM 1347 C CA . ALA A 1 171 ? -65.619 7.838 13.705 1.00 43.19 171 ALA A CA 1
ATOM 1348 C C . ALA A 1 171 ? -64.626 8.649 12.846 1.00 43.19 171 ALA A C 1
ATOM 1350 O O . ALA A 1 171 ? -63.588 9.114 13.314 1.00 43.19 171 ALA A O 1
ATOM 1351 N N . ALA A 1 172 ? -64.970 8.823 11.571 1.00 49.66 172 ALA A N 1
ATOM 1352 C CA . ALA A 1 172 ? -64.468 9.895 10.710 1.00 49.66 172 ALA A CA 1
ATOM 1353 C C . ALA A 1 172 ? -65.274 11.199 10.973 1.00 49.66 172 ALA A C 1
ATOM 1355 O O . ALA A 1 172 ? -66.201 11.188 11.780 1.00 49.66 172 ALA A O 1
ATOM 1356 N N . PRO A 1 173 ? -65.086 12.282 10.200 1.00 62.84 173 PRO A N 1
ATOM 1357 C CA . PRO A 1 173 ? -63.907 13.139 10.103 1.00 62.84 173 PRO A CA 1
ATOM 1358 C C . PRO A 1 173 ? -64.257 14.599 10.481 1.00 62.84 173 PRO A C 1
ATOM 1360 O O . PRO A 1 173 ? -65.392 15.040 10.318 1.00 62.84 173 PRO A O 1
ATOM 1363 N N . ALA A 1 174 ? -63.276 15.401 10.902 1.00 49.41 174 ALA A N 1
ATOM 1364 C CA . ALA A 1 174 ? -63.447 16.852 11.010 1.00 49.41 174 ALA A CA 1
ATOM 1365 C C . ALA A 1 174 ? -62.364 17.578 10.209 1.00 49.41 174 ALA A C 1
ATOM 1367 O O . ALA A 1 174 ? -61.197 17.637 10.588 1.00 49.41 174 ALA A O 1
ATOM 1368 N N . GLN A 1 175 ? -62.797 18.118 9.072 1.00 58.56 175 GLN A N 1
ATOM 1369 C CA . GLN A 1 175 ? -62.085 19.098 8.267 1.00 58.56 175 GLN A CA 1
ATOM 1370 C C . GLN A 1 175 ? -61.930 20.415 9.046 1.00 58.56 175 GLN A C 1
ATOM 1372 O O . GLN A 1 175 ? -62.910 20.965 9.543 1.00 58.5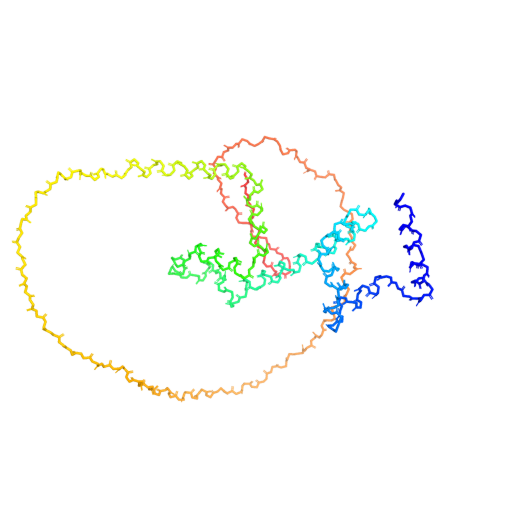6 175 GLN A O 1
ATOM 1377 N N . ARG A 1 176 ? -60.711 20.954 9.082 1.00 45.47 176 ARG A N 1
ATOM 1378 C CA . ARG A 1 176 ? -60.380 22.388 9.205 1.00 45.47 176 ARG A CA 1
ATOM 1379 C C . ARG A 1 176 ? -58.942 22.503 8.694 1.00 45.47 176 ARG A C 1
ATOM 1381 O O . ARG A 1 176 ? -58.063 21.852 9.235 1.00 45.47 176 ARG A O 1
ATOM 1388 N N . GLY A 1 177 ? -58.655 23.153 7.571 1.00 49.84 177 GLY A N 1
ATOM 1389 C CA . GLY A 1 177 ? -59.056 24.520 7.256 1.00 49.84 177 GLY A CA 1
ATOM 1390 C C . GLY A 1 177 ? -58.104 25.449 8.004 1.00 49.84 177 GLY A C 1
ATOM 1391 O O . GLY A 1 177 ? -58.335 25.722 9.178 1.00 49.84 177 GLY A O 1
ATOM 1392 N N . GLY A 1 178 ? -57.013 25.855 7.356 1.00 49.50 178 GLY A N 1
ATOM 1393 C CA . GLY A 1 178 ? -55.964 26.655 7.984 1.00 49.50 178 GLY A CA 1
ATOM 1394 C C . GLY A 1 178 ? -54.803 26.915 7.036 1.00 49.50 178 GLY A C 1
ATOM 1395 O O . GLY A 1 178 ? -53.773 26.255 7.100 1.00 49.50 178 GLY A O 1
ATOM 1396 N N . GLU A 1 179 ? -55.031 27.851 6.125 1.00 47.19 179 GLU A N 1
ATOM 1397 C CA . GLU A 1 179 ? -54.026 28.510 5.300 1.00 47.19 179 GLU A CA 1
ATOM 1398 C C . GLU A 1 179 ? -53.005 29.281 6.164 1.00 47.19 179 GLU A C 1
ATOM 1400 O O . GLU A 1 179 ? -53.227 29.529 7.348 1.00 47.19 179 GLU A O 1
ATOM 1405 N N . CYS A 1 180 ? -51.976 29.796 5.484 1.00 43.94 180 CYS A N 1
ATOM 1406 C CA . CYS A 1 180 ? -51.268 31.034 5.825 1.00 43.94 180 CYS A CA 1
ATOM 1407 C C . CYS A 1 180 ? -50.053 30.923 6.766 1.00 43.94 180 CYS A C 1
ATOM 1409 O O . CYS A 1 180 ? -50.160 31.009 7.984 1.00 43.94 180 CYS A O 1
ATOM 1411 N N . SER A 1 181 ? -48.850 30.896 6.184 1.00 50.75 181 SER A N 1
ATOM 1412 C CA . SER A 1 181 ? -47.974 32.083 6.199 1.00 50.75 181 SER A CA 1
ATOM 1413 C C . SER A 1 181 ? -46.580 31.764 5.670 1.00 50.75 181 SER A C 1
ATOM 1415 O O . SER A 1 181 ? -45.775 31.074 6.288 1.00 50.75 181 SER A O 1
ATOM 1417 N N . THR A 1 182 ? -46.288 32.365 4.525 1.00 50.25 182 THR A N 1
ATOM 1418 C CA . THR A 1 182 ? -44.959 32.810 4.113 1.00 50.25 182 THR A CA 1
ATOM 1419 C C . THR A 1 182 ? -44.341 33.737 5.163 1.00 50.25 182 THR A C 1
ATOM 1421 O O . THR A 1 182 ? -44.918 34.781 5.457 1.00 50.25 182 THR A O 1
ATOM 1424 N N . ALA A 1 183 ? -43.138 33.427 5.646 1.00 44.62 183 ALA A N 1
ATOM 1425 C CA . ALA A 1 183 ? -42.223 34.433 6.181 1.00 44.62 183 ALA A CA 1
ATOM 1426 C C . ALA A 1 183 ? -40.771 33.956 6.053 1.00 44.62 183 ALA A C 1
ATOM 1428 O O . ALA A 1 183 ? -40.332 33.014 6.709 1.00 44.62 183 ALA A O 1
ATOM 1429 N N . ALA A 1 184 ? -40.041 34.630 5.168 1.00 55.06 184 ALA A N 1
ATOM 1430 C CA . ALA A 1 184 ? -38.593 34.581 5.070 1.00 55.06 184 ALA A CA 1
ATOM 1431 C C . ALA A 1 184 ? -37.947 35.206 6.320 1.00 55.06 184 ALA A C 1
ATOM 1433 O O . ALA A 1 184 ? -38.442 36.230 6.795 1.00 55.06 184 ALA A O 1
ATOM 1434 N N . PRO A 1 185 ? -36.812 34.691 6.815 1.00 63.06 185 PRO A N 1
ATOM 1435 C CA . PRO A 1 185 ? -35.975 35.451 7.724 1.00 63.06 185 PRO A CA 1
ATOM 1436 C C . PRO A 1 185 ? -35.002 36.334 6.935 1.00 63.06 185 PRO A C 1
ATOM 1438 O O . PRO A 1 185 ? -34.091 35.877 6.244 1.00 63.06 185 PRO A O 1
ATOM 1441 N N . THR A 1 186 ? -35.233 37.636 7.063 1.00 46.00 186 THR A N 1
ATOM 1442 C CA . THR A 1 186 ? -34.322 38.725 6.723 1.00 46.00 186 THR A CA 1
ATOM 1443 C C . THR A 1 186 ? -32.982 38.579 7.440 1.00 46.00 186 THR A C 1
ATOM 1445 O O . THR A 1 186 ? -32.910 38.415 8.655 1.00 46.00 186 THR A O 1
ATOM 1448 N N . SER A 1 187 ? -31.920 38.700 6.648 1.00 48.19 187 SER A N 1
ATOM 1449 C CA . SER A 1 187 ? -30.534 38.888 7.062 1.00 48.19 187 SER A CA 1
ATOM 1450 C C . SER A 1 187 ? -30.371 40.211 7.821 1.00 48.19 187 SER A C 1
ATOM 1452 O O . SER A 1 187 ? -30.235 41.266 7.200 1.00 48.19 187 SER A O 1
ATOM 1454 N N . THR A 1 188 ? -30.310 40.149 9.150 1.00 49.34 188 THR A N 1
ATOM 1455 C CA . THR A 1 188 ? -29.794 41.236 9.994 1.00 49.34 188 THR A CA 1
ATOM 1456 C C . THR A 1 188 ? -28.341 40.920 10.329 1.00 49.34 188 THR A C 1
ATOM 1458 O O . THR A 1 188 ? -28.037 40.076 11.169 1.00 49.34 188 THR A O 1
ATOM 1461 N N . ARG A 1 189 ? -27.430 41.555 9.590 1.00 43.53 189 ARG A N 1
ATOM 1462 C CA . ARG A 1 189 ? -25.984 41.494 9.800 1.00 43.53 189 ARG A CA 1
ATOM 1463 C C . ARG A 1 189 ? -25.606 42.686 10.672 1.00 43.53 189 ARG A C 1
ATOM 1465 O O . ARG A 1 189 ? -25.347 43.767 10.153 1.00 43.53 189 ARG A O 1
ATOM 1472 N N . ASP A 1 190 ? -25.627 42.473 11.983 1.00 45.62 190 ASP A N 1
ATOM 1473 C CA . ASP A 1 190 ? -25.213 43.472 12.963 1.00 45.62 190 ASP A CA 1
ATOM 1474 C C . ASP A 1 190 ? -23.692 43.579 13.065 1.00 45.62 190 ASP A C 1
ATOM 1476 O O . ASP A 1 190 ? -22.937 42.618 12.887 1.00 45.62 190 ASP A O 1
ATOM 1480 N N . GLY A 1 191 ? -23.268 44.817 13.303 1.00 47.66 191 GLY A N 1
ATOM 1481 C CA . GLY A 1 191 ? -21.890 45.257 13.313 1.00 47.66 191 GLY A CA 1
ATOM 1482 C C . GLY A 1 191 ? -21.077 44.648 14.446 1.00 47.66 191 GLY A C 1
ATOM 1483 O O . GLY A 1 191 ? -21.504 44.596 15.597 1.00 47.66 191 GLY A O 1
ATOM 1484 N N . LEU A 1 192 ? -19.841 44.280 14.119 1.00 49.34 192 LEU A N 1
ATOM 1485 C CA . LEU A 1 192 ? -18.788 44.138 15.109 1.00 49.34 192 LEU A CA 1
ATOM 1486 C C . LEU A 1 192 ? -17.776 45.255 14.905 1.00 49.34 192 LEU A C 1
ATOM 1488 O O . LEU A 1 192 ? -17.171 45.433 13.848 1.00 49.34 192 LEU A O 1
ATOM 1492 N N . SER A 1 193 ? -17.693 46.038 15.966 1.00 51.78 193 SER A N 1
ATOM 1493 C CA . SER A 1 193 ? -16.843 47.179 16.198 1.00 51.78 193 SER A CA 1
ATOM 1494 C C . SER A 1 193 ? -15.364 46.803 16.157 1.00 51.78 193 SER A C 1
ATOM 1496 O O . SER A 1 193 ? -14.909 45.799 16.706 1.00 51.78 193 SER A O 1
ATOM 1498 N N . ASN A 1 194 ? -14.606 47.686 15.514 1.00 44.88 194 ASN A N 1
ATOM 1499 C CA . ASN A 1 194 ? -13.155 47.739 15.545 1.00 44.88 194 ASN A CA 1
ATOM 1500 C C . ASN A 1 194 ? -12.651 47.899 16.986 1.00 44.88 194 ASN A C 1
ATOM 1502 O O . ASN A 1 194 ? -12.649 49.005 17.525 1.00 44.88 194 ASN A O 1
ATOM 1506 N N . VAL A 1 195 ? -12.142 46.823 17.581 1.00 50.81 195 VAL A N 1
ATOM 1507 C CA . VAL A 1 195 ? -11.254 46.912 18.745 1.00 50.81 195 VAL A CA 1
ATOM 1508 C C . VAL A 1 195 ? -9.819 46.941 18.226 1.00 50.81 195 VAL A C 1
ATOM 1510 O O . VAL A 1 195 ? -9.166 45.911 18.061 1.00 50.81 195 VAL A O 1
ATOM 1513 N N . ARG A 1 196 ? -9.332 48.157 17.945 1.00 41.75 196 ARG A N 1
ATOM 1514 C CA . ARG A 1 196 ? -7.898 48.454 17.857 1.00 41.75 196 ARG A CA 1
ATOM 1515 C C . ARG A 1 196 ? -7.278 48.123 19.214 1.00 41.75 196 ARG A C 1
ATOM 1517 O O . ARG A 1 196 ? -7.540 48.813 20.193 1.00 41.75 196 ARG A O 1
ATOM 1524 N N . ARG A 1 197 ? -6.468 47.067 19.279 1.00 50.31 197 ARG A N 1
ATOM 1525 C CA . ARG A 1 197 ? -5.469 46.923 20.341 1.00 50.31 197 ARG A CA 1
ATOM 1526 C C . ARG A 1 197 ? -4.163 47.487 19.813 1.00 50.31 197 ARG A C 1
ATOM 1528 O O . ARG A 1 197 ? -3.551 46.904 18.922 1.00 50.31 197 ARG A O 1
ATOM 1535 N N . ASP A 1 198 ? -3.777 48.621 20.376 1.00 46.91 198 ASP A N 1
ATOM 1536 C CA . ASP A 1 198 ? -2.442 49.184 20.256 1.00 46.91 198 ASP A CA 1
ATOM 1537 C C . ASP A 1 198 ? -1.440 48.207 20.882 1.00 46.91 198 ASP A C 1
ATOM 1539 O O . ASP A 1 198 ? -1.360 48.057 22.103 1.00 46.91 198 ASP A O 1
ATOM 1543 N N . ILE A 1 199 ? -0.685 47.507 20.035 1.00 53.12 199 ILE A N 1
ATOM 1544 C CA . ILE A 1 199 ? 0.487 46.747 20.463 1.00 53.12 199 ILE A CA 1
ATOM 1545 C C . ILE A 1 199 ? 1.688 47.683 20.358 1.00 53.12 199 ILE A C 1
ATOM 1547 O O . ILE A 1 199 ? 2.156 48.034 19.277 1.00 53.12 199 ILE A O 1
ATOM 1551 N N . ARG A 1 200 ? 2.160 48.093 21.533 1.00 53.09 200 ARG A N 1
ATOM 1552 C CA . ARG A 1 200 ? 3.428 48.784 21.779 1.00 53.09 200 ARG A CA 1
ATOM 1553 C C . ARG A 1 200 ? 4.595 47.949 21.214 1.00 53.09 200 ARG A C 1
ATOM 1555 O O . ARG A 1 200 ? 4.674 46.766 21.547 1.00 53.09 200 ARG A O 1
ATOM 1562 N N . PRO A 1 201 ? 5.538 48.519 20.447 1.00 51.44 201 PRO A N 1
ATOM 1563 C CA . PRO A 1 201 ? 6.775 47.823 20.119 1.00 51.44 201 PRO A CA 1
ATOM 1564 C C . PRO A 1 201 ? 7.715 47.862 21.333 1.00 51.44 201 PRO A C 1
ATOM 1566 O O . PRO A 1 201 ? 8.171 48.929 21.744 1.00 51.44 201 PRO A O 1
ATOM 1569 N N . SER A 1 202 ? 7.981 46.696 21.930 1.00 52.00 202 SER A N 1
ATOM 1570 C CA . SER A 1 202 ? 9.062 46.534 22.906 1.00 52.00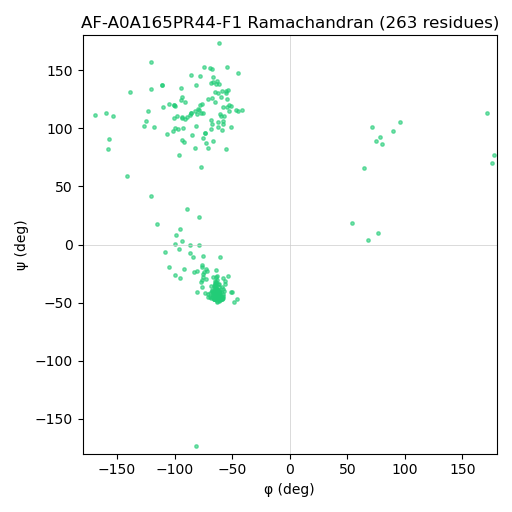 202 SER A CA 1
ATOM 1571 C C . SER A 1 202 ? 10.369 46.336 22.149 1.00 52.00 202 SER A C 1
ATOM 1573 O O . SER A 1 202 ? 10.541 45.358 21.425 1.00 52.00 202 SER A O 1
ATOM 1575 N N . ALA A 1 203 ? 11.265 47.300 22.313 1.00 46.66 203 ALA A N 1
ATOM 1576 C CA . ALA A 1 203 ? 12.635 47.263 21.841 1.00 46.66 203 ALA A CA 1
ATOM 1577 C C . ALA A 1 203 ? 13.461 46.210 22.600 1.00 46.66 203 ALA A C 1
ATOM 1579 O O . ALA A 1 203 ? 13.239 45.986 23.789 1.00 46.66 203 ALA A O 1
ATOM 1580 N N . GLY A 1 204 ? 14.471 45.666 21.918 1.00 45.31 204 GLY A N 1
ATOM 1581 C CA . GLY A 1 204 ? 15.683 45.137 22.545 1.00 45.31 204 GLY A CA 1
ATOM 1582 C C . GLY A 1 204 ? 15.685 43.635 22.807 1.00 45.31 204 GLY A C 1
ATOM 1583 O O . GLY A 1 204 ? 15.085 43.158 23.765 1.00 45.31 204 GLY A O 1
ATOM 1584 N N . GLY A 1 205 ? 16.438 42.897 21.993 1.00 41.06 205 GLY A N 1
ATOM 1585 C CA . GLY A 1 205 ? 16.711 41.486 22.243 1.00 41.06 205 GLY A CA 1
ATOM 1586 C C . GLY A 1 205 ? 17.507 40.838 21.124 1.00 41.06 205 GLY A C 1
ATOM 1587 O O . GLY A 1 205 ? 16.968 40.027 20.377 1.00 41.06 205 GLY A O 1
ATOM 1588 N N . ASP A 1 206 ? 18.781 41.212 21.011 1.00 51.50 206 ASP A N 1
ATOM 1589 C CA . ASP A 1 206 ? 19.771 40.524 20.188 1.00 51.50 206 ASP A CA 1
ATOM 1590 C C . ASP A 1 206 ? 19.807 39.032 20.536 1.00 51.50 206 ASP A C 1
ATOM 1592 O O . ASP A 1 206 ? 20.223 38.654 21.630 1.00 51.50 206 ASP A O 1
ATOM 1596 N N . ASN A 1 207 ? 19.433 38.171 19.591 1.00 47.44 207 ASN A N 1
ATOM 1597 C CA . ASN A 1 207 ? 19.770 36.756 19.665 1.00 47.44 207 ASN A CA 1
ATOM 1598 C C . ASN A 1 207 ? 20.464 36.334 18.376 1.00 47.44 207 ASN A C 1
ATOM 1600 O O . ASN A 1 207 ? 19.856 36.141 17.325 1.00 47.44 207 ASN A O 1
ATOM 1604 N N . ARG A 1 208 ? 21.788 36.221 18.504 1.00 44.44 208 ARG A N 1
ATOM 1605 C CA . ARG A 1 208 ? 22.719 35.668 17.527 1.00 44.44 208 ARG A CA 1
ATOM 1606 C C . ARG A 1 208 ? 22.189 34.349 16.970 1.00 44.44 208 ARG A C 1
ATOM 1608 O O . ARG A 1 208 ? 22.145 33.337 17.668 1.00 44.44 208 ARG A O 1
ATOM 1615 N N . THR A 1 209 ? 21.900 34.350 15.679 1.00 43.50 209 THR A N 1
ATOM 1616 C CA . THR A 1 209 ? 21.872 33.165 14.827 1.00 43.50 209 THR A CA 1
ATOM 1617 C C . THR A 1 209 ? 23.245 32.495 14.854 1.00 43.50 209 THR A C 1
ATOM 1619 O O . THR A 1 209 ? 24.171 32.900 14.156 1.00 43.50 209 THR A O 1
ATOM 1622 N N . ARG A 1 210 ? 23.387 31.454 15.679 1.00 44.44 210 ARG A N 1
ATOM 1623 C CA . ARG A 1 210 ? 24.380 30.403 15.446 1.00 44.44 210 ARG A CA 1
ATOM 1624 C C . ARG A 1 210 ? 23.774 29.446 14.428 1.00 44.44 210 ARG A C 1
ATOM 1626 O O . ARG A 1 210 ? 22.923 28.632 14.778 1.00 44.44 210 ARG A O 1
ATOM 1633 N N . ALA A 1 211 ? 24.208 29.577 13.178 1.00 41.84 211 ALA A N 1
ATOM 1634 C CA . ALA A 1 211 ? 24.146 28.482 12.227 1.00 41.84 211 ALA A CA 1
ATOM 1635 C C . ALA A 1 211 ? 24.862 27.283 12.867 1.00 41.84 211 ALA A C 1
ATOM 1637 O O . ALA A 1 211 ? 26.021 27.391 13.271 1.00 41.84 211 ALA A O 1
ATOM 1638 N N . ARG A 1 212 ? 24.134 26.187 13.072 1.00 45.53 212 ARG A N 1
ATOM 1639 C CA . ARG A 1 212 ? 24.741 24.876 13.268 1.00 45.53 212 ARG A CA 1
ATOM 1640 C C . ARG A 1 212 ? 24.619 24.168 11.937 1.00 45.53 212 ARG A C 1
ATOM 1642 O O . ARG A 1 212 ? 23.511 23.831 11.525 1.00 45.53 212 ARG A O 1
ATOM 1649 N N . ASP A 1 213 ? 25.767 24.017 11.302 1.00 39.19 213 ASP A N 1
ATOM 1650 C CA . ASP A 1 213 ? 25.992 23.113 10.192 1.00 39.19 213 ASP A CA 1
ATOM 1651 C C . ASP A 1 213 ? 25.497 21.720 10.599 1.00 39.19 213 ASP A C 1
ATOM 1653 O O . ASP A 1 213 ? 25.911 21.159 11.618 1.00 39.19 213 ASP A O 1
ATOM 1657 N N . VAL A 1 214 ? 24.525 21.213 9.845 1.00 46.88 214 VAL A N 1
ATOM 1658 C CA . VAL A 1 214 ? 24.049 19.833 9.926 1.00 46.88 214 VAL A CA 1
ATOM 1659 C C . VAL A 1 214 ? 24.794 19.085 8.835 1.00 46.88 214 VAL A C 1
ATOM 1661 O O . VAL A 1 214 ? 24.248 18.834 7.767 1.00 46.88 214 VAL A O 1
ATOM 1664 N N . ASP A 1 215 ? 26.058 18.777 9.105 1.00 42.75 215 ASP A N 1
ATOM 1665 C CA . ASP A 1 215 ? 26.845 17.864 8.289 1.00 42.75 215 ASP A CA 1
ATOM 1666 C C . ASP A 1 215 ? 27.106 16.572 9.068 1.00 42.75 215 ASP A C 1
ATOM 1668 O O . ASP A 1 215 ? 27.476 16.587 10.241 1.00 42.75 215 ASP A O 1
ATOM 1672 N N . SER A 1 216 ? 26.961 15.461 8.346 1.00 41.22 216 SER A N 1
ATOM 1673 C CA . SER A 1 216 ? 27.579 14.162 8.622 1.00 41.22 216 SER A CA 1
ATOM 1674 C C . SER A 1 216 ? 26.994 13.323 9.772 1.00 41.22 216 SER A C 1
ATOM 1676 O O . SER A 1 216 ? 27.461 13.331 10.906 1.00 41.22 216 SER A O 1
ATOM 1678 N N . TRP A 1 217 ? 25.998 12.496 9.435 1.00 44.72 217 TRP A N 1
ATOM 1679 C CA . TRP A 1 217 ? 25.555 11.327 10.220 1.00 44.72 217 TRP A CA 1
ATOM 1680 C C . TRP A 1 217 ? 26.322 10.044 9.835 1.00 44.72 217 TRP A C 1
ATOM 1682 O O . TRP A 1 217 ? 25.771 8.945 9.876 1.00 44.72 217 TRP A O 1
ATOM 1692 N N . SER A 1 218 ? 27.581 10.159 9.415 1.00 43.56 218 SER A N 1
ATOM 1693 C CA . SER A 1 218 ? 28.352 9.033 8.873 1.00 43.56 218 SER A CA 1
ATOM 1694 C C . SER A 1 218 ? 29.622 8.720 9.658 1.00 43.56 218 SER A C 1
ATOM 1696 O O . SER A 1 218 ? 30.627 8.424 9.038 1.00 43.56 218 SER A O 1
ATOM 1698 N N . ASP A 1 219 ? 29.565 8.760 10.992 1.00 44.75 219 ASP A N 1
ATOM 1699 C CA . ASP A 1 219 ? 30.557 8.111 11.864 1.00 44.75 219 ASP A CA 1
ATOM 1700 C C . ASP A 1 219 ? 29.955 7.857 13.256 1.00 44.75 219 ASP A C 1
ATOM 1702 O O . ASP A 1 219 ? 30.123 8.625 14.203 1.00 44.75 219 ASP A O 1
ATOM 1706 N N . VAL A 1 220 ? 29.201 6.763 13.383 1.00 47.34 220 VAL A N 1
ATOM 1707 C CA . VAL A 1 220 ? 28.977 6.117 14.682 1.00 47.34 220 VAL A CA 1
ATOM 1708 C C . VAL A 1 220 ? 29.802 4.841 14.664 1.00 47.34 220 VAL A C 1
ATOM 1710 O O . VAL A 1 220 ? 29.380 3.813 14.135 1.00 47.34 220 VAL A O 1
ATOM 1713 N N . GLU A 1 221 ? 31.008 4.937 15.220 1.00 44.16 221 GLU A N 1
ATOM 1714 C CA . GLU A 1 221 ? 31.826 3.785 15.577 1.00 44.16 221 GLU A CA 1
ATOM 1715 C C . GLU A 1 221 ? 31.028 2.906 16.551 1.00 44.16 221 GLU A C 1
ATOM 1717 O O . GLU A 1 221 ? 30.820 3.239 17.720 1.00 44.16 221 GLU A O 1
ATOM 1722 N N . MET A 1 222 ? 30.545 1.771 16.048 1.00 42.69 222 MET A N 1
ATOM 1723 C CA . MET A 1 222 ? 29.938 0.708 16.843 1.00 42.69 222 MET A CA 1
ATOM 1724 C C . MET A 1 222 ? 31.045 0.013 17.642 1.00 42.69 222 MET A C 1
ATOM 1726 O O . MET A 1 222 ? 31.596 -1.005 17.226 1.00 42.69 222 MET A O 1
ATOM 1730 N N . GLY A 1 223 ? 31.401 0.601 18.785 1.00 39.25 223 GLY A N 1
ATOM 1731 C CA . GLY A 1 223 ? 32.277 -0.016 19.774 1.00 39.25 223 GLY A CA 1
ATOM 1732 C C . GLY A 1 223 ? 31.685 -1.342 20.250 1.00 39.25 223 GLY A C 1
ATOM 1733 O O . GLY A 1 223 ? 30.583 -1.376 20.801 1.00 39.25 223 GLY A O 1
ATOM 1734 N N . GLY A 1 224 ? 32.424 -2.425 20.001 1.00 49.34 224 GLY A N 1
ATOM 1735 C CA . GLY A 1 224 ? 32.042 -3.798 20.307 1.00 49.34 224 GLY A CA 1
ATOM 1736 C C . GLY A 1 224 ? 31.616 -3.982 21.761 1.00 49.34 224 GLY A C 1
ATOM 1737 O O . GLY A 1 224 ? 32.391 -3.762 22.693 1.00 49.34 224 GLY A O 1
ATOM 1738 N N . ARG A 1 225 ? 30.372 -4.424 21.935 1.00 43.97 225 ARG A N 1
ATOM 1739 C CA . ARG A 1 225 ? 29.874 -5.015 23.173 1.00 43.97 225 ARG A CA 1
ATOM 1740 C C . ARG A 1 225 ? 29.779 -6.519 22.942 1.00 43.97 225 ARG A C 1
ATOM 1742 O O . ARG A 1 225 ? 29.130 -6.948 22.000 1.00 43.97 225 ARG A O 1
ATOM 1749 N N . SER A 1 226 ? 30.497 -7.264 23.772 1.00 44.06 226 SER A N 1
ATOM 1750 C CA . SER A 1 226 ? 30.561 -8.724 23.827 1.00 44.06 226 SER A CA 1
ATOM 1751 C C . SER A 1 226 ? 29.174 -9.364 23.957 1.00 44.06 226 SER A C 1
ATOM 1753 O O . SER A 1 226 ? 28.390 -8.952 24.811 1.00 44.06 226 SER A O 1
ATOM 1755 N N . ASP A 1 227 ? 28.919 -10.389 23.144 1.00 50.81 227 ASP A N 1
ATOM 1756 C CA . ASP A 1 227 ? 27.641 -11.097 22.953 1.00 50.81 227 ASP A CA 1
ATOM 1757 C C . ASP A 1 227 ? 27.293 -12.130 24.054 1.00 50.81 227 ASP A C 1
ATOM 1759 O O . ASP A 1 227 ? 26.489 -13.036 23.836 1.00 50.81 227 ASP A O 1
ATOM 1763 N N . ASP A 1 228 ? 27.839 -11.998 25.268 1.00 51.91 228 ASP A N 1
ATOM 1764 C CA . ASP A 1 228 ? 27.869 -13.116 26.228 1.00 51.91 228 ASP A CA 1
ATOM 1765 C C . ASP A 1 228 ? 27.043 -12.910 27.514 1.00 51.91 228 ASP A C 1
ATOM 1767 O O . ASP A 1 228 ? 27.230 -13.639 28.487 1.00 51.91 228 ASP A O 1
ATOM 1771 N N . GLU A 1 229 ? 26.100 -11.961 27.558 1.00 48.22 229 GLU A N 1
ATOM 1772 C CA . GLU A 1 229 ? 25.238 -11.772 28.738 1.00 48.22 229 GLU A CA 1
ATOM 1773 C C . GLU A 1 229 ? 23.741 -11.985 28.449 1.00 48.22 229 GLU A C 1
ATOM 1775 O O . GLU A 1 229 ? 23.020 -11.104 27.987 1.00 48.22 229 GLU A O 1
ATOM 1780 N N . LEU A 1 230 ? 23.284 -13.179 28.851 1.00 48.94 230 LEU A N 1
ATOM 1781 C CA . LEU A 1 230 ? 21.986 -13.442 29.488 1.00 48.94 230 LEU A CA 1
ATOM 1782 C C . LEU A 1 230 ? 20.711 -13.174 28.667 1.00 48.94 230 LEU A C 1
ATOM 1784 O O . LEU A 1 230 ? 19.820 -12.433 29.079 1.00 48.94 230 LEU A O 1
ATOM 1788 N N . TRP A 1 231 ? 20.523 -13.944 27.596 1.00 44.31 231 TRP A N 1
ATOM 1789 C CA . TRP A 1 231 ? 19.173 -14.355 27.195 1.00 44.31 231 TRP A CA 1
ATOM 1790 C C . TRP A 1 231 ? 18.785 -15.612 27.980 1.00 44.31 231 TRP A C 1
ATOM 1792 O O . TRP A 1 231 ? 19.124 -16.730 27.595 1.00 44.31 231 TRP A O 1
ATOM 1802 N N . ALA A 1 232 ? 18.099 -15.446 29.113 1.00 42.50 232 ALA A N 1
ATOM 1803 C CA . ALA A 1 232 ? 17.433 -16.573 29.762 1.00 42.50 232 ALA A CA 1
ATOM 1804 C C . ALA A 1 232 ? 16.314 -17.104 28.836 1.00 42.50 232 ALA A C 1
ATOM 1806 O O . ALA A 1 232 ? 15.601 -16.298 28.228 1.00 42.50 232 ALA A O 1
ATOM 1807 N N . PRO A 1 233 ? 16.142 -18.432 28.697 1.00 37.88 233 PRO A N 1
ATOM 1808 C CA . PRO A 1 233 ? 15.081 -18.994 27.876 1.00 37.88 233 PRO A CA 1
ATOM 1809 C C . PRO A 1 233 ? 13.717 -18.631 28.467 1.00 37.88 233 PRO A C 1
ATOM 1811 O O . PRO A 1 233 ? 13.406 -18.923 29.618 1.00 37.88 233 PRO A O 1
ATOM 1814 N N . PHE A 1 234 ? 12.911 -17.978 27.639 1.00 44.41 234 PHE A N 1
ATOM 1815 C CA . PHE A 1 234 ? 11.562 -17.505 27.924 1.00 44.41 234 PHE A CA 1
ATOM 1816 C C . PHE A 1 234 ? 10.574 -18.682 27.867 1.00 44.41 234 PHE A C 1
ATOM 1818 O O . PHE A 1 234 ? 9.775 -18.773 26.944 1.00 44.41 234 PHE A O 1
ATOM 1825 N N . ASN A 1 235 ? 10.668 -19.636 28.792 1.00 44.78 235 ASN A N 1
ATOM 1826 C CA . ASN A 1 235 ? 9.687 -20.712 28.923 1.00 44.78 235 ASN A CA 1
ATOM 1827 C C . ASN A 1 235 ? 9.405 -20.969 30.407 1.00 44.78 235 ASN A C 1
ATOM 1829 O O . ASN A 1 235 ? 10.337 -21.123 31.184 1.00 44.78 235 ASN A O 1
ATOM 1833 N N . GLU A 1 236 ? 8.112 -21.025 30.732 1.00 47.34 236 GLU A N 1
ATOM 1834 C CA . GLU A 1 236 ? 7.487 -21.071 32.064 1.00 47.34 236 GLU A CA 1
ATOM 1835 C C . GLU A 1 236 ? 7.379 -19.723 32.785 1.00 47.34 236 GLU A C 1
ATOM 1837 O O . GLU A 1 236 ? 8.189 -19.348 33.625 1.00 47.34 236 GLU A O 1
ATOM 1842 N N . PHE A 1 237 ? 6.284 -19.018 32.492 1.00 36.72 237 PHE A N 1
ATOM 1843 C CA . PHE A 1 237 ? 5.664 -18.138 33.474 1.00 36.72 237 PHE A CA 1
ATOM 1844 C C . PHE A 1 237 ? 4.212 -18.585 33.643 1.00 36.72 237 PHE A C 1
ATOM 1846 O O . PHE A 1 237 ? 3.436 -18.561 32.684 1.00 36.72 237 PHE A O 1
ATOM 1853 N N . GLU A 1 238 ? 3.884 -19.073 34.838 1.00 47.19 238 GLU A N 1
ATOM 1854 C CA . GLU A 1 238 ? 2.514 -19.366 35.249 1.00 47.19 238 GLU A CA 1
ATOM 1855 C C . GLU A 1 238 ? 1.698 -18.062 35.242 1.00 47.19 238 GLU A C 1
ATOM 1857 O O . GLU A 1 238 ? 2.136 -17.022 35.738 1.00 47.19 238 GLU A O 1
ATOM 1862 N N . GLU A 1 239 ? 0.527 -18.118 34.603 1.00 50.84 239 GLU A N 1
ATOM 1863 C CA . GLU A 1 239 ? -0.439 -17.024 34.488 1.00 50.84 239 GLU A CA 1
ATOM 1864 C C . GLU A 1 239 ? -1.046 -16.684 35.860 1.00 50.84 239 GLU A C 1
ATOM 1866 O O . GLU A 1 239 ? -2.126 -17.171 36.197 1.00 50.84 239 GLU A O 1
ATOM 1871 N N . ASP A 1 240 ? -0.421 -15.781 36.616 1.00 40.31 240 ASP A N 1
ATOM 1872 C CA . ASP A 1 240 ? -1.148 -15.003 37.620 1.00 40.31 240 ASP A CA 1
ATOM 1873 C C . ASP A 1 240 ? -1.751 -13.756 36.961 1.00 40.31 240 ASP A C 1
ATOM 1875 O O . ASP A 1 240 ? -1.086 -12.848 36.457 1.00 40.31 240 ASP A O 1
ATOM 1879 N N . SER A 1 241 ? -3.077 -13.791 36.897 1.00 51.25 241 SER A N 1
ATOM 1880 C CA . SER A 1 241 ? -3.940 -12.834 36.227 1.00 51.25 241 SER A CA 1
ATOM 1881 C C . SER A 1 241 ? -4.048 -11.542 37.032 1.00 51.25 241 SER A C 1
ATOM 1883 O O . SER A 1 241 ? -4.949 -11.437 37.847 1.00 51.25 241 SER A O 1
ATOM 1885 N N . ASP A 1 242 ? -3.186 -10.563 36.759 1.00 45.56 242 ASP A N 1
ATOM 1886 C CA . ASP A 1 242 ? -3.450 -9.135 36.996 1.00 45.56 242 ASP A CA 1
ATOM 1887 C C . ASP A 1 242 ? -2.541 -8.290 36.085 1.00 45.56 242 ASP A C 1
ATOM 1889 O O . ASP A 1 242 ? -1.400 -7.956 36.402 1.00 45.56 242 ASP A O 1
ATOM 1893 N N . ALA A 1 243 ? -3.041 -7.972 34.886 1.00 45.06 243 ALA A N 1
ATOM 1894 C CA . ALA A 1 243 ? -2.335 -7.143 33.912 1.00 45.06 243 ALA A CA 1
ATOM 1895 C C . ALA A 1 243 ? -2.318 -5.674 34.369 1.00 45.06 243 ALA A C 1
ATOM 1897 O O . ALA A 1 243 ? -3.187 -4.874 34.020 1.00 45.06 243 ALA A O 1
ATOM 1898 N N . GLU A 1 244 ? -1.315 -5.328 35.167 1.00 41.50 244 GLU A N 1
ATOM 1899 C CA . GLU A 1 244 ? -1.031 -3.967 35.605 1.00 41.50 244 GLU A CA 1
ATOM 1900 C C . GLU A 1 244 ? -0.327 -3.187 34.472 1.00 41.50 244 GLU A C 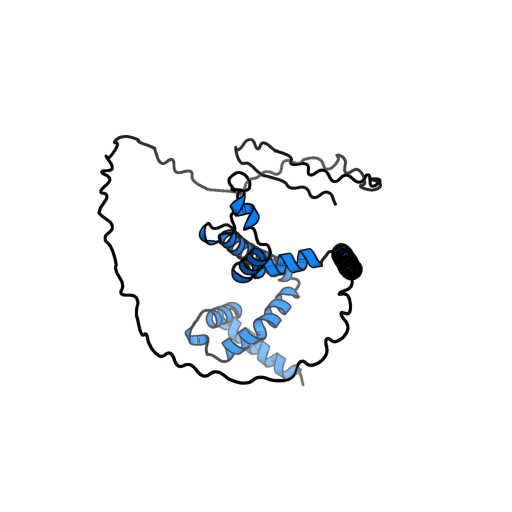1
ATOM 1902 O O . GLU A 1 244 ? 0.751 -3.561 34.004 1.00 41.50 244 GLU A O 1
ATOM 1907 N N . LEU A 1 245 ? -0.932 -2.090 33.997 1.00 40.72 245 LEU A N 1
ATOM 1908 C CA . LEU A 1 245 ? -0.313 -1.177 33.027 1.00 40.72 245 LEU A CA 1
ATOM 1909 C C . LEU A 1 245 ? 0.862 -0.444 33.688 1.00 40.72 245 LEU A C 1
ATOM 1911 O O . LEU A 1 245 ? 0.673 0.553 34.385 1.00 40.72 245 LEU A O 1
ATOM 1915 N N . ARG A 1 246 ? 2.091 -0.910 33.456 1.00 44.44 246 ARG A N 1
ATOM 1916 C CA . ARG A 1 246 ? 3.295 -0.229 33.946 1.00 44.44 246 ARG A CA 1
ATOM 1917 C C . ARG A 1 246 ? 3.794 0.790 32.928 1.00 44.44 246 ARG A C 1
ATOM 1919 O O . ARG A 1 246 ? 4.336 0.438 31.883 1.00 44.44 246 ARG A O 1
ATOM 1926 N N . PHE A 1 247 ? 3.641 2.070 33.257 1.00 40.31 247 PHE A N 1
ATOM 1927 C CA . PHE A 1 247 ? 4.261 3.168 32.520 1.00 40.31 247 PHE A CA 1
ATOM 1928 C C . PHE A 1 247 ? 5.679 3.400 33.045 1.00 40.31 247 PHE A C 1
ATOM 1930 O O . PHE A 1 247 ? 5.864 3.843 34.178 1.00 40.31 247 PHE A O 1
ATOM 1937 N N . TYR A 1 248 ? 6.689 3.132 32.217 1.00 44.38 248 TYR A N 1
ATOM 1938 C CA . TYR A 1 248 ? 8.072 3.465 32.546 1.00 44.38 248 TYR A CA 1
ATOM 1939 C C . TYR A 1 248 ? 8.415 4.860 32.033 1.00 44.38 248 TYR A C 1
ATOM 1941 O O . TYR A 1 248 ? 8.325 5.151 30.841 1.00 44.38 248 TYR A O 1
ATOM 1949 N N . ARG A 1 249 ? 8.843 5.726 32.953 1.00 38.19 249 ARG A N 1
ATOM 1950 C CA . ARG A 1 249 ? 9.370 7.051 32.633 1.00 38.19 249 ARG A CA 1
ATOM 1951 C C . ARG A 1 249 ? 10.883 6.942 32.488 1.00 38.19 249 ARG A C 1
ATOM 1953 O O . ARG A 1 249 ? 11.595 6.903 33.488 1.00 38.19 249 ARG A O 1
ATOM 1960 N N . HIS A 1 250 ? 11.378 6.877 31.255 1.00 48.06 250 HIS A N 1
ATOM 1961 C CA . HIS A 1 250 ? 12.816 6.879 31.005 1.00 48.06 250 HIS A CA 1
ATOM 1962 C C . HIS A 1 250 ? 13.311 8.306 30.740 1.00 48.06 250 HIS A C 1
ATOM 1964 O O . HIS A 1 250 ? 12.758 9.029 29.912 1.00 48.06 250 HIS A O 1
ATOM 1970 N N . TRP A 1 251 ? 14.333 8.729 31.485 1.00 39.31 251 TRP A N 1
ATOM 1971 C CA . TRP A 1 251 ? 14.947 10.046 31.351 1.00 39.31 251 TRP A CA 1
ATOM 1972 C C . TRP A 1 251 ? 16.145 9.949 30.402 1.00 39.31 251 TRP A C 1
ATOM 1974 O O . TRP A 1 251 ? 17.168 9.358 30.751 1.00 39.31 251 TRP A O 1
ATOM 1984 N N . SER A 1 252 ? 16.014 10.506 29.196 1.00 51.62 252 SER A N 1
ATOM 1985 C CA . SER A 1 252 ? 17.136 10.639 28.264 1.00 51.62 252 SER A CA 1
ATOM 1986 C C . SER A 1 252 ? 17.969 11.871 28.621 1.00 51.62 252 SER A C 1
ATOM 1988 O O . SER A 1 252 ? 17.426 12.948 28.876 1.00 51.62 252 SER A O 1
ATOM 1990 N N . LYS A 1 253 ? 19.302 11.736 28.591 1.00 47.34 253 LYS A N 1
ATOM 1991 C CA . LYS A 1 253 ? 20.257 12.827 28.874 1.00 47.34 253 LYS A CA 1
ATOM 1992 C C . LYS A 1 253 ? 20.141 14.020 27.909 1.00 47.34 253 LYS A C 1
ATOM 1994 O O . LYS A 1 253 ? 20.716 15.066 28.187 1.00 47.34 253 LYS A O 1
ATOM 1999 N N . HIS A 1 254 ? 19.384 13.886 26.819 1.00 59.50 254 HIS A N 1
ATOM 2000 C CA . HIS A 1 254 ? 19.177 14.936 25.817 1.00 59.50 254 HIS A CA 1
ATOM 2001 C C . HIS A 1 254 ? 17.865 15.724 25.971 1.00 59.50 254 HIS A C 1
ATOM 2003 O O . HIS A 1 254 ? 17.557 16.555 25.126 1.00 59.50 254 HIS A O 1
ATOM 2009 N N . GLY A 1 255 ? 17.108 15.524 27.057 1.00 43.78 255 GLY A N 1
ATOM 2010 C CA . GLY A 1 255 ? 15.925 16.345 27.351 1.00 43.78 255 GLY A CA 1
ATOM 2011 C C . GLY A 1 255 ? 14.684 16.021 26.513 1.00 43.78 255 GLY A C 1
ATOM 2012 O O . GLY A 1 255 ? 13.698 16.751 26.585 1.00 43.78 255 GLY A O 1
ATOM 2013 N N . GLU A 1 256 ? 14.698 14.922 25.760 1.00 36.94 256 GLU A N 1
ATOM 2014 C CA . GLU A 1 256 ? 13.528 14.429 25.034 1.00 36.94 256 GLU A CA 1
ATOM 2015 C C . GLU A 1 256 ? 12.769 13.376 25.848 1.00 36.94 256 GLU A C 1
ATOM 2017 O O . GLU A 1 256 ? 13.360 12.461 26.431 1.00 36.94 256 GLU A O 1
ATOM 2022 N N . PHE A 1 257 ? 11.442 13.516 25.883 1.00 42.12 257 PHE A N 1
ATOM 2023 C CA . PHE A 1 257 ? 10.538 12.578 26.539 1.00 42.12 257 PHE A CA 1
ATOM 2024 C C . PHE A 1 257 ? 10.019 11.556 25.533 1.00 42.12 257 PHE A C 1
ATOM 2026 O O . PHE A 1 257 ? 9.377 11.921 24.552 1.00 42.12 257 PHE A O 1
ATOM 2033 N N . TRP A 1 258 ? 10.226 10.279 25.839 1.00 44.88 258 TRP A N 1
ATOM 2034 C CA . TRP A 1 258 ? 9.641 9.168 25.099 1.00 44.88 258 TRP A CA 1
ATOM 2035 C C . TRP A 1 258 ? 8.775 8.336 26.041 1.00 44.88 258 TRP A C 1
ATOM 2037 O O . TRP A 1 258 ? 9.187 8.015 27.158 1.00 44.88 258 TRP A O 1
ATOM 2047 N N . TRP A 1 259 ? 7.571 7.992 25.587 1.00 40.84 259 TRP A N 1
ATOM 2048 C CA . TRP A 1 259 ? 6.697 7.041 26.267 1.00 40.84 259 TRP A CA 1
ATOM 2049 C C . TRP A 1 259 ? 6.809 5.698 25.555 1.00 40.84 259 TRP A C 1
ATOM 2051 O O . TRP A 1 259 ? 6.505 5.601 24.369 1.00 40.84 259 TRP A O 1
ATOM 2061 N N . ALA A 1 260 ? 7.231 4.664 26.278 1.00 39.72 260 ALA A N 1
ATOM 2062 C CA . ALA A 1 260 ? 7.128 3.288 25.815 1.00 39.72 260 ALA A CA 1
ATOM 2063 C C . ALA A 1 260 ? 5.915 2.644 26.493 1.00 39.72 260 ALA A C 1
ATOM 2065 O O . ALA A 1 260 ? 5.848 2.579 27.720 1.00 39.72 260 ALA A O 1
ATOM 2066 N N . VAL A 1 261 ? 4.950 2.185 25.695 1.00 37.53 261 VAL A N 1
ATOM 2067 C CA . VAL A 1 261 ? 3.832 1.366 26.177 1.00 37.53 261 VAL A CA 1
ATOM 2068 C C . VAL A 1 261 ? 4.171 -0.084 25.862 1.00 37.53 261 VAL A C 1
ATOM 2070 O O . VAL A 1 261 ? 4.041 -0.528 24.723 1.00 37.53 261 VAL A O 1
ATOM 2073 N N . LEU A 1 262 ? 4.644 -0.815 26.869 1.00 38.34 262 LEU A N 1
ATOM 2074 C CA . LEU A 1 262 ? 4.825 -2.259 26.777 1.00 38.34 262 LEU A CA 1
ATOM 2075 C C . LEU A 1 262 ? 3.470 -2.934 26.988 1.00 38.34 262 LEU A C 1
ATOM 2077 O O . LEU A 1 262 ? 2.861 -2.822 28.049 1.00 38.34 262 LEU A O 1
ATOM 2081 N N . TRP A 1 263 ? 2.997 -3.633 25.960 1.00 34.22 263 TRP A N 1
ATOM 2082 C CA . TRP A 1 263 ? 1.885 -4.563 26.098 1.00 34.22 263 TRP A CA 1
ATOM 2083 C C . TRP A 1 263 ? 2.436 -5.866 26.673 1.00 34.22 263 TRP A C 1
ATOM 2085 O O . TRP A 1 263 ? 3.191 -6.561 25.994 1.00 34.22 263 TRP A O 1
ATOM 2095 N N . SER A 1 264 ? 2.066 -6.193 27.913 1.00 34.91 264 SER A N 1
ATOM 2096 C CA . SER A 1 264 ? 2.221 -7.562 28.406 1.00 34.91 264 SER A CA 1
ATOM 2097 C C . SER A 1 264 ? 1.250 -8.441 27.620 1.00 34.91 264 SER A C 1
ATOM 2099 O O . SER A 1 264 ? 0.072 -8.091 27.491 1.00 34.91 264 SER A O 1
ATOM 2101 N N . ARG A 1 265 ? 1.765 -9.504 27.007 1.00 43.53 265 ARG A N 1
ATOM 2102 C CA . ARG A 1 265 ? 0.989 -10.398 26.147 1.00 43.53 265 ARG A CA 1
ATOM 2103 C C . ARG A 1 265 ? 0.319 -11.496 26.953 1.00 43.53 265 ARG A C 1
ATOM 2105 O O . ARG A 1 265 ? 0.959 -11.943 27.924 1.00 43.53 265 ARG A O 1
#